Protein AF-A0AAU9D0Y2-F1 (afdb_monomer_lite)

InterPro domains:
  IPR029000 Cyclophilin-like domain superfamily [SSF50891] (38-135)
  IPR041183 Cyclophilin-like [PF18050] (41-155)

Organism: NCBI:txid2932183

Secondary structure (DSSP, 8-state):
-----------------------------------EEEEEEETTEEEEEEE-SSHHHHHHHHH-SEEEEEEESSTT--EEEEE-SSPPP-TTS-SEE-PPTTEEEEETTTTEEEEESS----EETEEEEEEE-TTTHHHHHHHHHT--S-EEEEEEE--TTSTTS--EEEEEEEEE-S-TT-EEE-BSS--TT-----S-EEETT-EEEEEEEETTEEEEETTEEEEGGGEEEEE-

Radius of gyration: 28.38 Å; chains: 1; bounding box: 114×36×54 Å

pLDDT: mean 82.33, std 20.86, range [33.31, 98.62]

Structure (mmCIF, N/CA/C/O backbone):
data_AF-A0AAU9D0Y2-F1
#
_entry.id   AF-A0AAU9D0Y2-F1
#
loop_
_atom_site.group_PDB
_atom_site.id
_atom_site.type_symbol
_atom_site.label_atom_id
_atom_site.label_alt_id
_atom_site.label_comp_id
_atom_site.label_asym_id
_atom_site.label_entity_id
_atom_site.label_seq_id
_atom_site.pdbx_PDB_ins_code
_atom_site.Cartn_x
_atom_site.Cartn_y
_atom_site.Cartn_z
_atom_site.occupancy
_atom_site.B_iso_or_equiv
_atom_site.auth_seq_id
_atom_site.auth_comp_id
_atom_site.auth_asym_id
_atom_site.auth_atom_id
_atom_site.pdbx_PDB_model_num
ATOM 1 N N . MET A 1 1 ? 90.257 -11.225 -13.017 1.00 38.34 1 MET A N 1
ATOM 2 C CA . MET A 1 1 ? 89.467 -10.086 -12.490 1.00 38.34 1 MET A CA 1
ATOM 3 C C . MET A 1 1 ? 88.742 -10.537 -11.222 1.00 38.34 1 MET A C 1
ATOM 5 O O . MET A 1 1 ? 88.272 -11.661 -11.205 1.00 38.34 1 MET A O 1
ATOM 9 N N . LYS A 1 2 ? 88.766 -9.685 -10.179 1.00 35.25 2 LYS A N 1
ATOM 10 C CA . LYS A 1 2 ? 87.979 -9.619 -8.911 1.00 35.25 2 LYS A CA 1
ATOM 11 C C . LYS A 1 2 ? 86.729 -10.539 -8.851 1.00 35.25 2 LYS A C 1
ATOM 13 O O . LYS A 1 2 ? 86.029 -10.586 -9.847 1.00 35.25 2 LYS A O 1
ATOM 18 N N . LYS A 1 3 ? 86.273 -11.174 -7.758 1.00 34.56 3 LYS A N 1
ATOM 19 C CA . LYS A 1 3 ? 86.567 -11.234 -6.306 1.00 34.56 3 LYS A CA 1
ATOM 20 C C . LYS A 1 3 ? 85.699 -12.379 -5.716 1.00 34.56 3 LYS A C 1
ATOM 22 O O . LYS A 1 3 ? 84.578 -12.571 -6.172 1.00 34.56 3 LYS A O 1
ATOM 27 N N . THR A 1 4 ? 86.185 -13.055 -4.676 1.00 40.25 4 THR A N 1
ATOM 28 C CA . THR A 1 4 ? 85.440 -13.937 -3.749 1.00 40.25 4 THR A CA 1
ATOM 29 C C . THR A 1 4 ? 84.353 -13.180 -2.975 1.00 40.25 4 THR A C 1
ATOM 31 O O . THR A 1 4 ? 84.657 -12.091 -2.488 1.00 40.25 4 THR A O 1
ATOM 34 N N . ILE A 1 5 ? 83.162 -13.770 -2.764 1.00 37.84 5 ILE A N 1
ATOM 35 C CA . ILE A 1 5 ? 82.251 -13.431 -1.646 1.00 37.84 5 ILE A CA 1
ATOM 36 C C . ILE A 1 5 ? 81.592 -14.704 -1.079 1.00 37.84 5 ILE A C 1
ATOM 38 O O . ILE A 1 5 ? 80.935 -15.461 -1.786 1.00 37.84 5 ILE A O 1
ATOM 42 N N . ILE A 1 6 ? 81.802 -14.881 0.226 1.00 40.25 6 ILE A N 1
ATOM 43 C CA . ILE A 1 6 ? 81.170 -15.797 1.185 1.00 40.25 6 ILE A CA 1
ATOM 44 C C . ILE A 1 6 ? 79.871 -15.141 1.676 1.00 40.25 6 ILE A C 1
ATOM 46 O O . ILE A 1 6 ? 79.879 -13.933 1.920 1.00 40.25 6 ILE A O 1
ATOM 50 N N . THR A 1 7 ? 78.779 -15.878 1.912 1.00 34.12 7 THR A N 1
ATOM 51 C CA . THR A 1 7 ? 77.693 -15.370 2.778 1.00 34.12 7 THR A CA 1
ATOM 52 C C . THR A 1 7 ? 77.035 -16.479 3.602 1.00 34.12 7 THR A C 1
ATOM 54 O O . THR A 1 7 ? 76.890 -17.613 3.159 1.00 34.12 7 THR A O 1
ATOM 57 N N . PHE A 1 8 ? 76.729 -16.097 4.840 1.00 36.94 8 PHE A N 1
ATOM 58 C CA . PHE A 1 8 ? 76.438 -16.867 6.041 1.00 36.94 8 PHE A CA 1
ATOM 59 C C . PHE A 1 8 ? 74.990 -17.377 6.144 1.00 36.94 8 PHE A C 1
ATOM 61 O O . PHE A 1 8 ? 74.063 -16.764 5.621 1.00 36.94 8 PHE A O 1
ATOM 68 N N . PHE A 1 9 ? 74.817 -18.456 6.918 1.00 37.34 9 PHE A N 1
ATOM 69 C CA . PHE A 1 9 ? 73.555 -18.863 7.541 1.00 37.34 9 PHE A CA 1
ATOM 70 C C . PHE A 1 9 ? 73.152 -17.850 8.621 1.00 37.34 9 PHE A C 1
ATOM 72 O O . PHE A 1 9 ? 73.935 -17.595 9.537 1.00 37.34 9 PHE A O 1
ATOM 79 N N . THR A 1 10 ? 71.915 -17.351 8.575 1.00 33.31 10 THR A N 1
ATOM 80 C CA . THR A 1 10 ? 71.332 -16.585 9.685 1.00 33.31 10 THR A CA 1
ATOM 81 C C . THR A 1 10 ? 69.918 -17.068 9.975 1.00 33.31 10 THR A C 1
ATOM 83 O O . THR A 1 10 ? 68.991 -16.879 9.190 1.00 33.31 10 THR A O 1
ATOM 86 N N . THR A 1 11 ? 69.775 -17.708 11.129 1.00 34.75 11 THR A N 1
ATOM 87 C CA . THR A 1 11 ? 68.519 -18.094 11.770 1.00 34.75 11 THR A CA 1
ATOM 88 C C . THR A 1 11 ? 67.781 -16.832 12.220 1.00 34.75 11 THR A C 1
ATOM 90 O O . THR A 1 11 ? 68.314 -16.063 13.018 1.00 34.75 11 THR A O 1
ATOM 93 N N . ILE A 1 12 ? 66.562 -16.604 11.726 1.00 38.62 12 ILE A N 1
ATOM 94 C CA . ILE A 1 12 ? 65.694 -15.518 12.203 1.00 38.62 12 ILE A CA 1
ATOM 95 C C . ILE A 1 12 ? 64.806 -16.051 13.332 1.00 38.62 12 ILE A C 1
ATOM 97 O O . ILE A 1 12 ? 64.005 -16.963 13.142 1.00 38.62 12 ILE A O 1
ATOM 101 N N . LEU A 1 13 ? 64.962 -15.446 14.508 1.00 34.94 13 LEU A N 1
ATOM 102 C CA . LEU A 1 13 ? 64.086 -15.556 15.668 1.00 34.94 13 LEU A CA 1
ATOM 103 C C . LEU A 1 13 ? 62.799 -14.753 15.395 1.00 34.94 13 LEU A C 1
ATOM 105 O O . LEU A 1 13 ? 62.850 -13.528 15.292 1.00 34.94 13 LEU A O 1
ATOM 109 N N . VAL A 1 14 ? 61.649 -15.420 15.268 1.00 42.56 14 VAL A N 1
ATOM 110 C CA . VAL A 1 14 ? 60.341 -14.750 15.155 1.00 42.56 14 VAL A CA 1
ATOM 111 C C . VAL A 1 14 ? 59.843 -14.408 16.558 1.00 42.56 14 VAL A C 1
ATOM 113 O O . VAL A 1 14 ? 59.437 -15.284 17.319 1.00 42.56 14 VAL A O 1
ATOM 116 N N . LEU A 1 15 ? 59.884 -13.124 16.906 1.00 40.00 15 LEU A N 1
ATOM 117 C CA . LEU A 1 15 ? 59.255 -12.581 18.107 1.00 40.00 15 LEU A CA 1
ATOM 118 C C . LEU A 1 15 ? 57.740 -12.457 17.840 1.00 40.00 15 LEU A C 1
ATOM 120 O O . LEU A 1 15 ? 57.326 -11.626 17.033 1.00 40.00 15 LEU A O 1
ATOM 124 N N . LEU A 1 16 ? 56.902 -13.281 18.483 1.00 40.44 16 LEU A N 1
ATOM 125 C CA . LEU A 1 16 ? 55.446 -13.089 18.466 1.00 40.44 16 LEU A CA 1
ATOM 126 C C . LEU A 1 16 ? 55.093 -11.849 19.302 1.00 40.44 16 LEU A C 1
ATOM 128 O O . LEU A 1 16 ? 55.005 -11.923 20.526 1.00 40.44 16 LEU A O 1
ATOM 132 N N . ALA A 1 17 ? 54.858 -10.714 18.647 1.00 45.12 17 ALA A N 1
ATOM 133 C CA . ALA A 1 17 ? 54.119 -9.613 19.251 1.00 45.12 17 ALA A CA 1
ATOM 134 C C . ALA A 1 17 ? 52.616 -9.911 19.124 1.00 45.12 17 ALA A C 1
ATOM 136 O O . ALA A 1 17 ? 52.078 -9.975 18.017 1.00 45.12 17 ALA A O 1
ATOM 137 N N . SER A 1 18 ? 51.936 -10.123 20.252 1.00 43.56 18 SER A N 1
ATOM 138 C CA . SER A 1 18 ? 50.480 -10.223 20.309 1.00 43.56 18 SER A CA 1
ATOM 139 C C . SER A 1 18 ? 49.865 -8.858 19.996 1.00 43.56 18 SER A C 1
ATOM 141 O O . SER A 1 18 ? 49.841 -7.951 20.826 1.00 43.56 18 SER A O 1
ATOM 143 N N . VAL A 1 19 ? 49.361 -8.696 18.776 1.00 49.50 19 VAL A N 1
ATOM 144 C CA . VAL A 1 19 ? 48.524 -7.544 18.430 1.00 49.50 19 VAL A CA 1
ATOM 145 C C . VAL A 1 19 ? 47.175 -7.741 19.130 1.00 49.50 19 VAL A C 1
ATOM 147 O O . VAL A 1 19 ? 46.528 -8.763 18.885 1.00 49.50 19 VAL A O 1
ATOM 150 N N . PRO A 1 20 ? 46.711 -6.822 19.995 1.00 46.28 20 PRO A N 1
ATOM 151 C CA . PRO A 1 20 ? 45.343 -6.892 20.471 1.00 46.28 20 PRO A CA 1
ATOM 152 C C . PRO A 1 20 ? 44.430 -6.612 19.276 1.00 46.28 20 PRO A C 1
ATOM 154 O O . PRO A 1 20 ? 44.456 -5.529 18.689 1.00 46.28 20 PRO A O 1
ATOM 157 N N . VAL A 1 21 ? 43.633 -7.609 18.894 1.00 42.38 21 VAL A N 1
ATOM 158 C CA . VAL A 1 21 ? 42.516 -7.425 17.969 1.00 42.38 21 VAL A CA 1
ATOM 159 C C . VAL A 1 21 ? 41.517 -6.511 18.672 1.00 42.38 21 VAL A C 1
ATOM 161 O O . VAL A 1 21 ? 40.698 -6.965 19.469 1.00 42.38 21 VAL A O 1
ATOM 164 N N . SER A 1 22 ? 41.588 -5.208 18.401 1.00 40.72 22 SER A N 1
ATOM 165 C CA . SER A 1 22 ? 40.451 -4.324 18.636 1.00 40.72 22 SER A CA 1
ATOM 166 C C . SER A 1 22 ? 39.342 -4.782 17.701 1.00 40.72 22 SER A C 1
ATOM 168 O O . SER A 1 22 ? 39.345 -4.464 16.513 1.00 40.72 22 SER A O 1
ATOM 170 N N . GLN A 1 23 ? 38.410 -5.571 18.234 1.00 39.50 23 GLN A N 1
ATOM 171 C CA . GLN A 1 23 ? 37.118 -5.797 17.608 1.00 39.50 23 GLN A CA 1
ATOM 172 C C . GLN A 1 23 ? 36.426 -4.438 17.508 1.00 39.50 23 GLN A C 1
ATOM 174 O O . GLN A 1 23 ? 35.793 -3.967 18.452 1.00 39.50 23 GLN A O 1
ATOM 179 N N . SER A 1 24 ? 36.558 -3.792 16.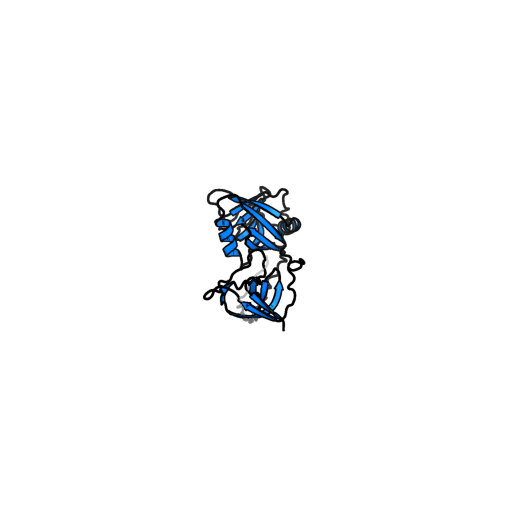353 1.00 44.78 24 SER A N 1
ATOM 180 C CA . SER A 1 24 ? 35.635 -2.756 15.927 1.00 44.78 24 SER A CA 1
ATOM 181 C C . SER A 1 24 ? 34.288 -3.424 15.668 1.00 44.78 24 SER A C 1
ATOM 183 O O . SER A 1 24 ? 33.890 -3.682 14.536 1.00 44.78 24 SER A O 1
ATOM 185 N N . VAL A 1 25 ? 33.550 -3.688 16.747 1.00 40.69 25 VAL A N 1
ATOM 186 C CA . VAL A 1 25 ? 32.093 -3.809 16.706 1.00 40.69 25 VAL A CA 1
ATOM 187 C C . VAL A 1 25 ? 31.521 -2.429 16.388 1.00 40.69 25 VAL A C 1
ATOM 189 O O . VAL A 1 25 ? 30.854 -1.794 17.198 1.00 40.69 25 VAL A O 1
ATOM 192 N N . ASN A 1 26 ? 31.812 -1.931 15.185 1.00 37.69 26 ASN A N 1
ATOM 193 C CA . ASN A 1 26 ? 31.000 -0.888 14.601 1.00 37.69 26 ASN A CA 1
ATOM 194 C C . ASN A 1 26 ? 29.711 -1.584 14.193 1.00 37.69 26 ASN A C 1
ATOM 196 O O . ASN A 1 26 ? 29.610 -2.203 13.134 1.00 37.69 26 ASN A O 1
ATOM 200 N N . ALA A 1 27 ? 28.768 -1.545 15.135 1.00 39.62 27 ALA A N 1
ATOM 201 C CA . ALA A 1 27 ? 27.362 -1.753 14.898 1.00 39.62 27 ALA A CA 1
ATOM 202 C C . ALA A 1 27 ? 27.021 -1.184 13.522 1.00 39.62 27 ALA A C 1
ATOM 204 O O . ALA A 1 27 ? 27.311 -0.017 13.242 1.00 39.62 27 ALA A O 1
ATOM 205 N N . ALA A 1 28 ? 26.435 -2.026 12.673 1.00 34.97 28 ALA A N 1
ATOM 206 C CA . ALA A 1 28 ? 25.694 -1.572 11.520 1.00 34.97 28 ALA A CA 1
ATOM 207 C C . ALA A 1 28 ? 24.628 -0.605 12.045 1.00 34.97 28 ALA A C 1
ATOM 209 O O . ALA A 1 28 ? 23.552 -0.998 12.489 1.00 34.97 28 ALA A O 1
ATOM 210 N N . ALA A 1 29 ? 24.976 0.677 12.075 1.00 33.47 29 ALA A N 1
ATOM 211 C CA . ALA A 1 29 ? 24.008 1.737 12.077 1.00 33.47 29 ALA A CA 1
ATOM 212 C C . ALA A 1 29 ? 23.301 1.587 10.734 1.00 33.47 29 ALA A C 1
ATOM 214 O O . ALA A 1 29 ? 23.794 2.058 9.712 1.00 33.47 29 ALA A O 1
ATOM 215 N N . GLU A 1 30 ? 22.191 0.849 10.735 1.00 33.44 30 GLU A N 1
ATOM 216 C CA . GLU A 1 30 ? 21.166 0.966 9.712 1.00 33.44 30 GLU A CA 1
ATOM 217 C C . GLU A 1 30 ? 20.878 2.461 9.589 1.00 33.44 30 GLU A C 1
ATOM 219 O O . GLU A 1 30 ? 20.234 3.079 10.444 1.00 33.44 30 GLU A O 1
ATOM 224 N N . SER A 1 31 ? 21.452 3.080 8.560 1.00 34.97 31 SER A N 1
ATOM 225 C CA . SER A 1 31 ? 21.046 4.399 8.128 1.00 34.97 31 SER A CA 1
ATOM 226 C C . SER A 1 31 ? 19.538 4.325 7.975 1.00 34.97 31 SER A C 1
ATOM 228 O O . SER A 1 31 ? 19.043 3.508 7.199 1.00 34.97 31 SER A O 1
ATOM 230 N N . LYS A 1 32 ? 18.798 5.131 8.740 1.00 41.50 32 LYS A N 1
ATOM 231 C CA . LYS A 1 32 ? 17.377 5.338 8.479 1.00 41.50 32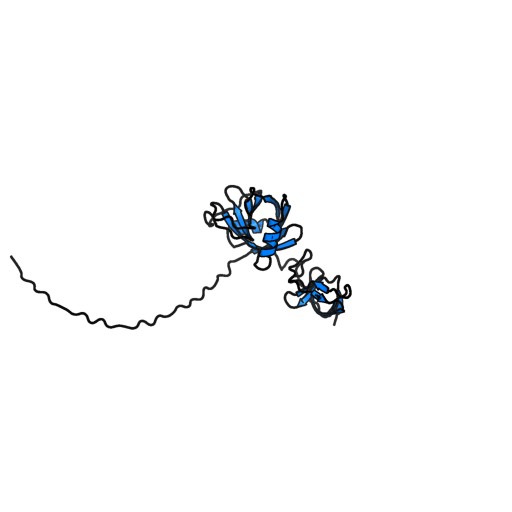 LYS A CA 1
ATOM 232 C C . LYS A 1 32 ? 17.272 5.940 7.082 1.00 41.50 32 LYS A C 1
ATOM 234 O O . LYS A 1 32 ? 17.331 7.160 6.944 1.00 41.50 32 LYS A O 1
ATOM 239 N N . GLU A 1 33 ? 17.193 5.091 6.060 1.00 56.53 33 GLU A N 1
ATOM 240 C CA . GLU A 1 33 ? 16.945 5.514 4.692 1.00 56.53 33 GLU A CA 1
ATOM 241 C C . GLU A 1 33 ? 15.692 6.380 4.710 1.00 56.53 33 GLU A C 1
ATOM 243 O O . GLU A 1 33 ? 14.656 6.028 5.292 1.00 56.53 33 GLU A O 1
ATOM 248 N N . GLN A 1 34 ? 15.826 7.572 4.140 1.00 70.38 34 GLN A N 1
ATOM 249 C CA . GLN A 1 34 ? 14.773 8.566 4.129 1.00 70.38 34 GLN A CA 1
ATOM 250 C C . GLN A 1 34 ? 13.608 8.050 3.281 1.00 70.38 34 GLN A C 1
ATOM 252 O O . GLN A 1 34 ? 13.601 8.172 2.064 1.00 70.38 34 GLN A O 1
ATOM 257 N N . SER A 1 35 ? 12.595 7.481 3.922 1.00 82.88 35 SER A N 1
ATOM 258 C CA . SER A 1 35 ? 11.442 6.902 3.238 1.00 82.88 35 SER A CA 1
ATOM 259 C C . SER A 1 35 ? 10.236 7.840 3.249 1.00 82.88 35 SER A C 1
ATOM 261 O O . SER A 1 35 ? 10.059 8.654 4.157 1.00 82.88 35 SER A O 1
ATOM 263 N N . THR A 1 36 ? 9.394 7.740 2.218 1.00 88.69 36 THR A N 1
ATOM 264 C CA . THR A 1 36 ? 8.104 8.437 2.134 1.00 88.69 36 THR A CA 1
ATOM 265 C C . THR A 1 36 ? 6.973 7.444 2.407 1.00 88.69 36 THR A C 1
ATOM 267 O O . THR A 1 36 ? 6.728 6.578 1.565 1.00 88.69 36 THR A O 1
ATOM 270 N N . PRO A 1 37 ? 6.266 7.553 3.544 1.00 86.75 37 PRO A N 1
ATOM 271 C CA . PRO A 1 37 ? 5.095 6.732 3.829 1.00 86.75 37 PRO A CA 1
ATOM 272 C C . PRO A 1 37 ? 3.977 6.957 2.804 1.00 86.75 37 PRO A C 1
ATOM 274 O O . PRO A 1 37 ? 3.661 8.096 2.439 1.00 86.75 37 PRO A O 1
ATOM 277 N N . ILE A 1 38 ? 3.368 5.867 2.345 1.00 92.12 38 ILE A N 1
ATOM 278 C CA . ILE A 1 38 ? 2.235 5.865 1.418 1.00 92.12 38 ILE A CA 1
ATOM 279 C C . ILE A 1 38 ? 1.170 4.859 1.863 1.00 92.12 38 ILE A C 1
ATOM 281 O O . ILE A 1 38 ? 1.447 3.902 2.586 1.00 92.12 38 ILE A O 1
ATOM 285 N N . VAL A 1 39 ? -0.054 5.061 1.385 1.00 89.81 39 VAL A N 1
ATOM 286 C CA . VAL A 1 39 ? -1.132 4.076 1.483 1.00 89.81 39 VAL A CA 1
ATOM 287 C C . VAL A 1 39 ? -1.520 3.643 0.080 1.00 89.81 39 VAL A C 1
ATOM 289 O O . VAL A 1 39 ? -1.799 4.488 -0.770 1.00 89.81 39 VAL A O 1
ATOM 292 N N . VAL A 1 40 ? -1.548 2.335 -0.144 1.00 93.81 40 VAL A N 1
ATOM 293 C CA . VAL A 1 40 ? -2.040 1.700 -1.366 1.00 93.81 40 VAL A CA 1
ATOM 294 C C . VAL A 1 40 ? -3.417 1.120 -1.064 1.00 93.81 40 VAL A C 1
ATOM 296 O O . VAL A 1 40 ? -3.580 0.364 -0.108 1.00 93.81 40 VAL A O 1
ATOM 299 N N . ILE A 1 41 ? -4.414 1.492 -1.856 1.00 86.56 41 ILE A N 1
ATOM 300 C CA . ILE A 1 41 ? -5.808 1.108 -1.664 1.00 86.56 41 ILE A CA 1
ATOM 301 C C . ILE A 1 41 ? -6.207 0.156 -2.784 1.00 86.56 41 ILE A C 1
ATOM 303 O O . ILE A 1 41 ? -6.172 0.544 -3.951 1.00 86.56 41 ILE A O 1
ATOM 307 N N . ILE A 1 42 ? -6.599 -1.065 -2.421 1.00 86.56 42 ILE A N 1
ATOM 308 C CA . ILE A 1 42 ? -7.050 -2.124 -3.337 1.00 86.56 42 ILE A CA 1
ATOM 309 C C . ILE A 1 42 ? -8.426 -2.577 -2.852 1.00 86.56 42 ILE A C 1
ATOM 311 O O . ILE A 1 42 ? -8.560 -2.950 -1.686 1.00 86.56 42 ILE A O 1
ATOM 315 N N . GLU A 1 43 ? -9.455 -2.514 -3.702 1.00 81.50 43 GLU A N 1
ATOM 316 C CA . GLU A 1 43 ? -10.838 -2.870 -3.328 1.00 81.50 43 GLU A CA 1
ATOM 317 C C . GLU A 1 43 ? -11.304 -2.184 -2.026 1.00 81.50 43 GLU A C 1
ATOM 319 O O . GLU A 1 43 ? -11.903 -2.798 -1.142 1.00 81.50 43 GLU A O 1
ATOM 324 N N . GLY A 1 44 ? -10.936 -0.910 -1.849 1.00 74.31 44 GLY A N 1
ATOM 325 C CA . GLY A 1 44 ? -11.253 -0.114 -0.658 1.00 74.31 44 GLY A CA 1
ATOM 326 C C . GLY A 1 44 ? -10.463 -0.463 0.611 1.00 74.31 44 GLY A C 1
ATOM 327 O O . GLY A 1 44 ? -10.616 0.238 1.608 1.00 74.31 44 GLY A O 1
ATOM 328 N N . HIS A 1 45 ? -9.605 -1.488 0.588 1.00 74.00 45 HIS A N 1
ATOM 329 C CA . HIS A 1 45 ? -8.742 -1.874 1.707 1.00 74.00 45 HIS A CA 1
ATOM 330 C C . HIS A 1 45 ? -7.413 -1.127 1.653 1.00 74.00 45 HIS A C 1
ATOM 332 O O . HIS A 1 45 ? -6.828 -0.977 0.585 1.00 74.00 45 HIS A O 1
ATOM 338 N N . HIS A 1 46 ? -6.935 -0.671 2.809 1.00 78.94 46 HIS A N 1
ATOM 339 C CA . HIS A 1 46 ? -5.746 0.169 2.929 1.00 78.94 46 HIS A CA 1
ATOM 340 C C . HIS A 1 46 ? -4.534 -0.652 3.363 1.00 78.94 46 HIS A C 1
ATOM 342 O O . HIS A 1 46 ? -4.537 -1.229 4.448 1.00 78.94 46 HIS A O 1
ATOM 348 N N . TYR A 1 47 ? -3.480 -0.617 2.554 1.00 84.06 47 TYR A N 1
ATOM 349 C CA . TYR A 1 47 ? -2.209 -1.279 2.818 1.00 84.06 47 TYR A CA 1
ATOM 350 C C . TYR A 1 47 ? -1.100 -0.231 2.898 1.00 84.06 47 TYR A C 1
ATOM 352 O O . TYR A 1 47 ? -0.862 0.522 1.950 1.00 84.06 47 TYR A O 1
ATOM 360 N N . HIS A 1 48 ? -0.422 -0.153 4.039 1.00 87.75 48 HIS A N 1
ATOM 361 C CA . HIS A 1 48 ? 0.669 0.786 4.255 1.00 87.75 48 HIS A CA 1
ATOM 362 C C . HIS A 1 48 ? 1.928 0.282 3.561 1.00 87.75 48 HIS A C 1
ATOM 364 O O . HIS A 1 48 ? 2.331 -0.877 3.708 1.00 87.75 48 HIS A O 1
ATOM 370 N N . ALA A 1 49 ? 2.582 1.192 2.856 1.00 94.31 49 ALA A N 1
ATOM 371 C CA . ALA A 1 49 ? 3.846 0.970 2.184 1.00 94.31 49 ALA A CA 1
ATOM 372 C C . ALA A 1 49 ? 4.768 2.174 2.397 1.00 94.31 49 ALA A C 1
ATOM 374 O O . ALA A 1 49 ? 4.369 3.230 2.892 1.00 94.31 49 ALA A O 1
ATOM 375 N N . VAL A 1 50 ? 6.029 2.007 2.030 1.00 93.88 50 VAL A N 1
ATOM 376 C CA . VAL A 1 50 ? 7.025 3.073 2.054 1.00 93.88 50 VAL A CA 1
ATOM 377 C C . VAL A 1 50 ? 7.702 3.147 0.699 1.00 93.88 50 VAL A C 1
ATOM 379 O O . VAL A 1 50 ? 8.070 2.119 0.139 1.00 93.88 50 VAL A O 1
ATOM 382 N N . LEU A 1 51 ? 7.869 4.360 0.180 1.00 97.31 51 LEU A N 1
ATOM 383 C CA . LEU A 1 51 ? 8.751 4.635 -0.948 1.00 97.31 51 LEU A CA 1
ATOM 384 C C . LEU A 1 51 ? 10.159 4.945 -0.426 1.00 97.31 51 LEU A C 1
ATOM 386 O O . LEU A 1 51 ? 10.291 5.639 0.583 1.00 97.31 51 LEU A O 1
ATOM 390 N N . ASN A 1 52 ? 11.195 4.451 -1.097 1.00 95.69 52 ASN A N 1
ATOM 391 C CA . ASN A 1 52 ? 12.594 4.758 -0.796 1.00 95.69 52 ASN A CA 1
ATOM 392 C C . ASN A 1 52 ? 12.979 6.174 -1.272 1.00 95.69 52 ASN A C 1
ATOM 394 O O . ASN A 1 52 ? 12.146 6.946 -1.758 1.00 95.69 52 ASN A O 1
ATOM 398 N N . ASP A 1 53 ? 14.250 6.537 -1.115 1.00 94.69 53 ASP A N 1
ATOM 399 C CA . ASP A 1 53 ? 14.767 7.861 -1.457 1.00 94.69 53 ASP A CA 1
ATOM 400 C C . ASP A 1 53 ? 15.318 7.966 -2.892 1.00 94.69 53 ASP A C 1
ATOM 402 O O . ASP A 1 53 ? 15.891 9.003 -3.252 1.00 94.69 53 ASP A O 1
ATOM 406 N N . SER A 1 54 ? 15.111 6.947 -3.731 1.00 96.62 54 SER A N 1
ATOM 407 C CA . SER A 1 54 ? 15.557 6.959 -5.124 1.00 96.62 54 SER A CA 1
ATOM 408 C C . SER A 1 54 ? 14.888 8.084 -5.926 1.00 96.62 54 SER A C 1
ATOM 410 O O . SER A 1 54 ? 13.791 8.565 -5.613 1.00 96.62 54 SER A O 1
ATOM 412 N N . VAL A 1 55 ? 15.549 8.523 -7.001 1.00 97.50 55 VAL A N 1
ATOM 413 C CA . VAL A 1 55 ? 15.006 9.530 -7.928 1.00 97.50 55 VAL A CA 1
ATOM 414 C C . VAL A 1 55 ? 13.609 9.157 -8.452 1.00 97.50 55 VAL A C 1
ATOM 416 O O . VAL A 1 55 ? 12.710 10.001 -8.324 1.00 97.50 55 VAL A O 1
ATOM 419 N N . PRO A 1 56 ? 13.361 7.941 -8.986 1.00 98.00 56 PRO A N 1
ATOM 420 C CA . PRO A 1 56 ? 12.032 7.594 -9.483 1.00 98.00 56 PRO A CA 1
ATOM 421 C C . PRO A 1 56 ? 10.988 7.530 -8.358 1.00 98.00 56 PRO A C 1
ATOM 423 O O . PRO A 1 56 ? 9.868 8.003 -8.554 1.00 98.00 56 PRO A O 1
ATOM 426 N N . ALA A 1 57 ? 11.344 7.060 -7.157 1.00 98.12 57 ALA A N 1
ATOM 427 C CA . ALA A 1 57 ? 10.427 7.017 -6.015 1.00 98.12 57 ALA A CA 1
ATOM 428 C C . ALA A 1 57 ? 10.000 8.423 -5.560 1.00 98.12 57 ALA A C 1
ATOM 430 O O . ALA A 1 57 ? 8.810 8.700 -5.391 1.00 98.12 57 ALA A O 1
ATOM 431 N N . LYS A 1 58 ? 10.950 9.362 -5.461 1.00 97.44 58 LYS A N 1
ATOM 432 C CA . LYS A 1 58 ? 10.672 10.780 -5.167 1.00 97.44 58 LYS A CA 1
ATOM 433 C C . LYS A 1 58 ? 9.801 11.429 -6.243 1.00 97.44 58 LYS A C 1
ATOM 435 O O . LYS A 1 58 ? 8.950 12.263 -5.927 1.00 97.44 58 LYS A O 1
ATOM 440 N N . GLN A 1 59 ? 10.003 11.079 -7.513 1.00 97.94 59 GLN A N 1
ATOM 441 C CA . GLN A 1 59 ? 9.165 11.571 -8.605 1.00 97.94 59 GLN A CA 1
ATOM 442 C C . GLN A 1 59 ? 7.745 10.999 -8.549 1.00 97.94 59 GLN A C 1
ATOM 444 O O . GLN A 1 59 ? 6.798 11.770 -8.710 1.00 97.94 59 GLN A O 1
ATOM 449 N N . LEU A 1 60 ? 7.579 9.704 -8.259 1.00 98.06 60 LEU A N 1
ATOM 450 C CA . LEU A 1 60 ? 6.266 9.094 -8.037 1.00 98.06 60 LEU A CA 1
ATOM 451 C C . LEU A 1 60 ? 5.547 9.768 -6.860 1.00 98.06 60 LEU A C 1
ATOM 453 O O . LEU A 1 60 ? 4.404 10.195 -7.002 1.00 98.0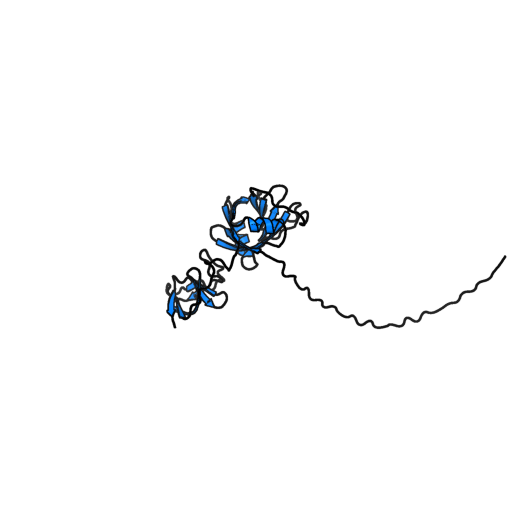6 60 LEU A O 1
ATOM 457 N N . ALA A 1 61 ? 6.238 9.963 -5.733 1.00 95.81 61 ALA A N 1
ATOM 458 C CA . ALA A 1 61 ? 5.687 10.602 -4.539 1.00 95.81 61 ALA A CA 1
ATOM 459 C C . ALA A 1 61 ? 5.145 12.020 -4.803 1.00 95.81 61 ALA A C 1
ATOM 461 O O . ALA A 1 61 ? 4.172 12.441 -4.177 1.00 95.81 61 ALA A O 1
ATOM 462 N N . LYS A 1 62 ? 5.744 12.777 -5.733 1.00 96.25 62 LYS A N 1
ATOM 463 C CA . LYS A 1 62 ? 5.264 14.115 -6.131 1.00 96.25 62 LYS A CA 1
ATOM 464 C C . LYS A 1 62 ? 3.961 14.086 -6.932 1.00 96.25 62 LYS A C 1
ATOM 466 O O . LYS A 1 62 ? 3.290 15.109 -6.987 1.00 96.25 62 LYS A O 1
ATOM 471 N N . ARG A 1 63 ? 3.617 12.950 -7.543 1.00 96.25 63 ARG A N 1
ATOM 472 C CA . ARG A 1 63 ? 2.398 12.775 -8.345 1.00 96.25 63 ARG A CA 1
ATOM 473 C C . ARG A 1 63 ? 1.202 12.304 -7.520 1.00 96.25 63 ARG A C 1
ATOM 475 O O . ARG A 1 63 ? 0.090 12.349 -8.021 1.00 96.25 63 ARG A O 1
ATOM 482 N N . LEU A 1 64 ? 1.421 11.859 -6.280 1.00 94.19 64 LEU A N 1
ATOM 483 C CA . LEU A 1 64 ? 0.344 11.399 -5.403 1.00 94.19 64 LEU A CA 1
ATOM 484 C C . LEU A 1 64 ? -0.575 12.567 -4.980 1.00 94.19 64 LEU A C 1
ATOM 486 O O . LEU A 1 64 ? -0.054 13.639 -4.650 1.00 94.19 64 LEU A O 1
ATOM 490 N N . PRO A 1 65 ? -1.905 12.357 -4.893 1.00 95.00 65 PRO A N 1
ATOM 491 C CA . PRO A 1 65 ? -2.604 11.077 -5.044 1.00 95.00 65 PRO A CA 1
ATOM 492 C C . PRO A 1 65 ? -2.723 10.606 -6.503 1.00 95.00 65 PRO A C 1
ATOM 494 O O . PRO A 1 65 ? -2.913 11.412 -7.406 1.00 95.00 65 PRO A O 1
ATOM 497 N N . LEU A 1 66 ? -2.643 9.291 -6.719 1.00 93.62 66 LEU A N 1
ATOM 498 C CA . LEU A 1 66 ? -2.820 8.657 -8.029 1.00 93.62 66 LEU A CA 1
ATOM 499 C C . LEU A 1 66 ? -3.882 7.562 -7.958 1.00 93.62 66 LEU A C 1
ATOM 501 O O . LEU A 1 66 ? -3.980 6.868 -6.953 1.00 93.62 66 LEU A O 1
ATOM 505 N N . THR A 1 67 ? -4.645 7.390 -9.035 1.00 94.38 67 THR A N 1
ATOM 506 C CA . THR A 1 67 ? -5.490 6.209 -9.262 1.00 94.38 67 THR A CA 1
ATOM 507 C C . THR A 1 67 ? -5.067 5.582 -10.576 1.00 94.38 67 THR A C 1
ATOM 509 O O . THR A 1 67 ? -4.994 6.275 -11.587 1.00 94.38 67 THR A O 1
ATOM 512 N N . LEU A 1 68 ? -4.758 4.293 -10.546 1.00 97.06 68 LEU A N 1
ATOM 513 C CA . LEU A 1 68 ? -4.205 3.548 -11.667 1.00 97.06 68 LEU A CA 1
ATOM 514 C C . LEU A 1 68 ? -4.996 2.259 -11.867 1.00 97.06 68 LEU A C 1
ATOM 516 O O . LEU A 1 68 ? -5.401 1.624 -10.892 1.00 97.06 68 LEU A O 1
ATOM 520 N N . LYS A 1 69 ? -5.201 1.873 -13.125 1.00 97.75 69 LYS A N 1
ATOM 521 C CA . LYS A 1 69 ? -5.883 0.630 -13.482 1.00 97.75 69 LYS A CA 1
ATOM 522 C C . LYS A 1 69 ? -4.834 -0.462 -13.686 1.00 97.75 69 LYS A C 1
ATOM 524 O O . LYS A 1 69 ? -4.112 -0.450 -14.678 1.00 97.75 69 LYS A O 1
ATOM 529 N N . PHE A 1 70 ? -4.748 -1.383 -12.735 1.00 97.69 70 PHE A N 1
ATOM 530 C CA . PHE A 1 70 ? -3.805 -2.492 -12.754 1.00 97.69 70 PHE A CA 1
ATOM 531 C C . PHE A 1 70 ? -4.377 -3.712 -13.467 1.00 97.69 70 PHE A C 1
ATOM 533 O O . PHE A 1 70 ? -5.570 -3.994 -13.375 1.00 97.69 70 PHE A O 1
ATOM 540 N N . SER A 1 71 ? -3.496 -4.453 -14.132 1.00 94.81 71 SER A N 1
ATOM 541 C CA . SER A 1 71 ? -3.778 -5.714 -14.822 1.00 94.81 71 SER A CA 1
ATOM 542 C C . SER A 1 71 ? -2.663 -6.730 -14.544 1.00 94.81 71 SER A C 1
ATOM 544 O O . SER A 1 71 ? -1.605 -6.381 -14.013 1.00 94.81 71 SER A O 1
ATOM 546 N N . ALA A 1 72 ? -2.897 -8.006 -14.855 1.00 91.12 72 ALA A N 1
ATOM 547 C CA . ALA A 1 72 ? -1.822 -8.999 -14.871 1.00 91.12 72 ALA A CA 1
ATOM 548 C C . ALA A 1 72 ? -0.908 -8.762 -16.089 1.00 91.12 72 ALA A C 1
ATOM 550 O O . ALA A 1 72 ? -1.406 -8.425 -17.160 1.00 91.12 72 ALA A O 1
ATOM 551 N N . MET A 1 73 ? 0.409 -8.948 -15.942 1.00 77.56 73 MET A N 1
ATOM 552 C CA . MET A 1 73 ? 1.360 -8.727 -17.044 1.00 77.56 73 MET A CA 1
ATOM 553 C C . MET A 1 73 ? 1.260 -9.817 -18.121 1.00 77.56 73 MET A C 1
ATOM 555 O O . MET A 1 73 ? 1.022 -9.526 -19.291 1.00 77.56 73 MET A O 1
ATOM 559 N N . ALA A 1 74 ? 1.399 -11.078 -17.707 1.00 77.50 74 ALA A N 1
ATOM 560 C CA . ALA A 1 74 ? 1.209 -12.269 -18.526 1.00 77.50 74 ALA A CA 1
ATOM 561 C C . ALA A 1 74 ? 0.758 -13.439 -17.638 1.00 77.50 74 ALA A C 1
ATOM 563 O O . ALA A 1 74 ? 0.903 -13.404 -16.413 1.00 77.50 74 ALA A O 1
ATOM 564 N N . GLN A 1 75 ? 0.194 -14.482 -18.249 1.00 71.69 75 GLN A N 1
ATOM 565 C CA . GLN A 1 75 ? -0.240 -15.667 -17.514 1.00 71.69 75 GLN A CA 1
ATOM 566 C C . GLN A 1 75 ? 0.956 -16.331 -16.813 1.00 71.69 75 GLN A C 1
ATOM 568 O O . GLN A 1 75 ? 1.941 -16.673 -17.461 1.00 71.69 75 GLN A O 1
ATOM 573 N N . GLY A 1 76 ? 0.845 -16.533 -15.497 1.00 72.31 76 GLY A N 1
ATOM 574 C CA . GLY A 1 76 ? 1.865 -17.211 -14.691 1.00 72.31 76 GLY A CA 1
ATOM 575 C C . GLY A 1 76 ? 3.016 -16.329 -14.198 1.00 72.31 76 GLY A C 1
ATOM 576 O O . GLY A 1 76 ? 3.993 -16.881 -13.708 1.00 72.31 76 GLY A O 1
ATOM 577 N N . ILE A 1 77 ? 2.920 -14.998 -14.323 1.00 83.12 77 ILE A N 1
ATOM 578 C CA . ILE A 1 77 ? 3.874 -14.068 -13.701 1.00 83.12 77 ILE A CA 1
ATOM 579 C C . ILE A 1 77 ? 3.229 -13.418 -12.479 1.00 83.12 77 ILE A C 1
ATOM 581 O O . ILE A 1 77 ? 2.135 -12.846 -12.564 1.00 83.12 77 ILE A O 1
ATOM 585 N N . ASP A 1 78 ? 3.934 -13.468 -11.351 1.00 92.38 78 ASP A N 1
ATOM 586 C CA . ASP A 1 78 ? 3.405 -13.066 -10.052 1.00 92.38 78 ASP A CA 1
ATOM 587 C C . ASP A 1 78 ? 3.520 -11.550 -9.780 1.00 92.38 78 ASP A C 1
ATOM 589 O O . ASP A 1 78 ? 3.928 -11.094 -8.705 1.00 92.38 78 ASP A O 1
ATOM 593 N N . GLU A 1 79 ? 3.111 -10.744 -10.764 1.00 94.19 79 GLU A N 1
ATOM 594 C CA . GLU A 1 79 ? 3.120 -9.281 -10.709 1.00 94.19 79 GLU A CA 1
ATOM 595 C C . GLU A 1 79 ? 1.836 -8.653 -11.276 1.00 94.19 79 GLU A C 1
ATOM 597 O O . GLU A 1 79 ? 1.121 -9.239 -12.097 1.00 94.19 79 GLU A O 1
ATOM 602 N N . LYS A 1 80 ? 1.534 -7.431 -10.831 1.00 96.75 80 LYS A N 1
ATOM 603 C CA . LYS A 1 80 ? 0.475 -6.573 -11.378 1.00 96.75 80 LYS A CA 1
ATOM 604 C C . LYS A 1 80 ? 1.097 -5.299 -11.929 1.00 96.75 80 LYS A C 1
ATOM 606 O O . LYS A 1 80 ? 1.910 -4.676 -11.249 1.00 96.75 80 LYS A O 1
ATOM 611 N N . ILE A 1 81 ? 0.672 -4.882 -13.119 1.00 96.94 81 ILE A N 1
ATOM 612 C CA . ILE A 1 81 ? 1.231 -3.722 -13.819 1.00 96.94 81 ILE A CA 1
ATOM 613 C C . ILE A 1 81 ? 0.173 -2.670 -14.143 1.00 96.94 81 ILE A C 1
ATOM 615 O O . ILE A 1 81 ? -0.982 -2.993 -14.419 1.00 96.94 81 ILE A O 1
ATOM 619 N N . SER A 1 82 ? 0.589 -1.406 -14.153 1.00 97.94 82 SER A N 1
ATOM 620 C CA . SER A 1 82 ? -0.186 -0.295 -14.709 1.00 97.94 82 SER A CA 1
ATOM 621 C C . SER A 1 82 ? 0.731 0.680 -15.428 1.00 97.94 82 SER A C 1
ATOM 623 O O . SER A 1 82 ? 1.821 0.990 -14.943 1.00 97.94 82 SER A O 1
ATOM 625 N N . ASP A 1 83 ? 0.253 1.230 -16.540 1.00 97.44 83 ASP A N 1
ATOM 626 C CA . ASP A 1 83 ? 0.934 2.308 -17.248 1.00 97.44 83 ASP A CA 1
ATOM 627 C C . ASP A 1 83 ? 0.892 3.617 -16.442 1.00 97.44 83 ASP A C 1
ATOM 629 O O . ASP A 1 83 ? -0.088 3.933 -15.762 1.00 97.44 83 ASP A O 1
ATOM 633 N N . LEU A 1 84 ? 1.974 4.386 -16.529 1.00 97.38 84 LEU A N 1
ATOM 634 C CA . LEU A 1 84 ? 2.078 5.771 -16.091 1.00 97.38 84 LEU A CA 1
ATOM 635 C C . LEU A 1 84 ? 2.064 6.671 -17.326 1.00 97.38 84 LEU A C 1
ATOM 637 O O . LEU A 1 84 ? 2.834 6.466 -18.260 1.00 97.38 84 LEU A O 1
ATOM 641 N N . GLU A 1 85 ? 1.273 7.744 -17.287 1.00 93.38 85 GLU A N 1
ATOM 642 C CA . GLU A 1 85 ? 1.180 8.704 -18.400 1.00 93.38 85 GLU A CA 1
ATOM 643 C C . GLU A 1 85 ? 2.527 9.339 -18.777 1.00 93.38 85 GLU A C 1
ATOM 645 O O . GLU A 1 85 ? 2.753 9.724 -19.922 1.00 93.38 85 GLU A O 1
ATOM 650 N N . LYS A 1 86 ? 3.425 9.492 -17.796 1.00 95.44 86 LYS A N 1
ATOM 651 C CA . LYS A 1 86 ? 4.758 10.074 -17.986 1.00 95.44 86 LYS A CA 1
ATOM 652 C C . LYS A 1 86 ? 5.822 9.173 -17.367 1.00 95.44 86 LYS A C 1
ATOM 654 O O . LYS A 1 86 ? 5.632 8.742 -16.224 1.00 95.44 86 LYS A O 1
ATOM 659 N N . PRO A 1 87 ? 6.971 8.963 -18.028 1.00 97.56 87 PRO A N 1
ATOM 660 C CA . PRO A 1 87 ? 8.060 8.181 -17.457 1.00 97.56 87 PRO A CA 1
ATOM 661 C C . PRO A 1 87 ? 8.610 8.813 -16.173 1.00 97.56 87 PRO A C 1
ATOM 663 O O . PRO A 1 87 ? 8.450 10.014 -15.920 1.00 97.56 87 PRO A O 1
ATOM 666 N N . LEU A 1 88 ? 9.247 7.985 -15.351 1.00 98.00 88 LEU A N 1
ATOM 667 C CA . LEU A 1 88 ? 10.077 8.405 -14.223 1.00 98.00 88 LEU A CA 1
ATOM 668 C C . LEU A 1 88 ? 11.550 8.349 -14.648 1.00 98.00 88 LEU A C 1
ATOM 670 O O . LEU A 1 88 ? 11.941 7.492 -15.438 1.00 98.00 88 LEU A O 1
ATOM 674 N N . SER A 1 89 ? 12.373 9.260 -14.132 1.00 97.69 89 SER A N 1
ATOM 675 C CA . SER A 1 89 ? 13.824 9.209 -14.322 1.00 97.69 89 SER A CA 1
ATOM 676 C C . SER A 1 89 ? 14.421 8.115 -13.443 1.00 97.69 89 SER A C 1
ATOM 678 O O . SER A 1 89 ? 14.172 8.082 -12.241 1.00 97.69 89 SER A O 1
ATOM 680 N N . THR A 1 90 ? 15.248 7.268 -14.044 1.00 96.88 90 THR A N 1
ATOM 681 C CA . THR A 1 90 ? 15.976 6.167 -13.395 1.00 96.88 90 THR A CA 1
ATOM 682 C C . THR A 1 90 ? 17.437 6.543 -13.137 1.00 96.88 90 THR A C 1
ATOM 684 O O . THR A 1 90 ? 18.326 5.700 -13.079 1.00 96.88 90 THR A O 1
ATOM 687 N N . ASN A 1 91 ? 17.732 7.842 -13.050 1.00 96.25 91 ASN A N 1
ATOM 688 C CA . ASN A 1 91 ? 19.095 8.296 -12.811 1.00 96.25 91 ASN A CA 1
ATOM 689 C C . ASN A 1 91 ? 19.543 7.867 -11.412 1.00 96.25 91 ASN A C 1
ATOM 691 O O . ASN A 1 91 ? 18.867 8.149 -10.422 1.00 96.25 91 ASN A O 1
ATOM 695 N N . GLY A 1 92 ? 20.706 7.223 -11.342 1.00 94.06 92 GLY A N 1
ATOM 696 C CA . GLY A 1 92 ? 21.291 6.766 -10.084 1.00 94.06 92 GLY A CA 1
ATOM 697 C C . GLY A 1 92 ? 20.672 5.486 -9.517 1.00 94.06 92 GLY A C 1
ATOM 698 O O . GLY A 1 92 ? 21.020 5.118 -8.400 1.00 94.06 92 GLY A O 1
ATOM 699 N N . THR A 1 93 ? 19.786 4.802 -10.248 1.00 95.44 93 THR A N 1
ATOM 700 C CA . THR A 1 93 ? 19.318 3.460 -9.875 1.00 95.44 93 THR A CA 1
ATOM 701 C C . THR A 1 93 ? 20.117 2.374 -10.609 1.00 95.44 93 THR A C 1
ATOM 703 O O . THR A 1 93 ? 20.679 2.639 -11.677 1.00 95.44 93 THR A O 1
ATOM 706 N N . PRO A 1 94 ? 20.208 1.148 -10.055 1.00 96.81 94 PRO A N 1
ATOM 707 C CA . PRO A 1 94 ? 20.772 0.003 -10.765 1.00 96.81 94 PRO A CA 1
ATOM 708 C C . PRO A 1 94 ? 20.074 -0.257 -12.105 1.00 96.81 94 PRO A C 1
ATOM 710 O O . PRO A 1 94 ? 18.916 0.103 -12.304 1.00 96.81 94 PRO A O 1
ATOM 713 N N . VAL A 1 95 ? 20.762 -0.941 -13.020 1.00 96.56 95 VAL A N 1
ATOM 714 C CA . VAL A 1 95 ? 20.217 -1.278 -14.350 1.00 96.56 95 VAL A CA 1
ATOM 715 C C . VAL A 1 95 ? 19.080 -2.302 -14.311 1.00 96.56 95 VAL A C 1
ATOM 717 O O . VAL A 1 95 ? 18.413 -2.498 -15.318 1.00 96.56 95 VAL A O 1
ATOM 720 N N . GLY A 1 96 ? 18.862 -2.960 -13.177 1.00 97.62 96 GLY A N 1
ATOM 721 C CA . GLY A 1 96 ? 17.834 -3.966 -12.946 1.00 97.62 96 GLY A CA 1
ATOM 722 C C . GLY A 1 96 ? 17.868 -4.422 -11.494 1.00 97.62 96 GLY A C 1
ATOM 723 O O . GLY A 1 96 ? 18.812 -4.101 -10.763 1.00 97.62 96 GLY A O 1
ATOM 724 N N . ALA A 1 97 ? 16.858 -5.177 -11.085 1.00 98.00 97 ALA A N 1
ATOM 725 C CA . ALA A 1 97 ? 16.721 -5.667 -9.722 1.00 98.00 97 ALA A CA 1
ATOM 726 C C . ALA A 1 97 ? 15.987 -7.010 -9.694 1.00 98.00 97 ALA A C 1
ATOM 728 O O . ALA A 1 97 ? 15.314 -7.371 -10.659 1.00 98.00 97 ALA A O 1
ATOM 729 N N . ASP A 1 98 ? 16.132 -7.705 -8.569 1.00 98.06 98 ASP A N 1
ATOM 730 C CA . ASP A 1 98 ? 15.394 -8.912 -8.202 1.00 98.06 98 ASP A CA 1
ATOM 731 C C . ASP A 1 98 ? 14.401 -8.549 -7.079 1.00 98.06 98 ASP A C 1
ATOM 733 O O . ASP A 1 98 ? 14.831 -8.301 -5.944 1.00 98.06 98 ASP A O 1
ATOM 737 N N . PRO A 1 99 ? 13.112 -8.340 -7.399 1.00 97.50 99 PRO A N 1
ATOM 738 C CA . PRO A 1 99 ? 12.115 -7.882 -6.444 1.00 97.50 99 PRO A CA 1
ATOM 739 C C . PRO A 1 99 ? 11.577 -9.031 -5.588 1.00 97.50 99 PRO A C 1
ATOM 741 O O . PRO A 1 99 ? 11.286 -10.121 -6.068 1.00 97.50 99 PRO A O 1
ATOM 744 N N . ASN A 1 100 ? 11.336 -8.749 -4.312 1.00 98.12 100 ASN A N 1
ATOM 745 C CA . ASN A 1 100 ? 10.657 -9.677 -3.418 1.00 98.12 100 ASN A CA 1
ATOM 746 C C . ASN A 1 100 ? 9.131 -9.501 -3.508 1.00 98.12 100 ASN A C 1
ATOM 748 O O . ASN A 1 100 ? 8.647 -8.396 -3.778 1.00 98.12 100 ASN A O 1
ATOM 752 N N . PRO A 1 101 ? 8.335 -10.524 -3.139 1.00 98.06 101 PRO A N 1
ATOM 753 C CA . PRO A 1 101 ? 6.893 -10.362 -2.968 1.00 98.06 101 PRO A CA 1
ATOM 754 C C . PRO A 1 101 ? 6.560 -9.152 -2.080 1.00 98.06 101 PRO A C 1
ATOM 756 O O . PRO A 1 101 ? 7.116 -8.994 -0.995 1.00 98.06 101 PRO A O 1
ATOM 759 N N . GLY A 1 102 ? 5.647 -8.286 -2.498 1.00 97.25 102 GLY A N 1
ATOM 760 C CA . GLY A 1 102 ? 5.288 -7.062 -1.780 1.00 97.25 102 GLY A CA 1
ATOM 761 C C . GLY A 1 102 ? 6.210 -5.858 -2.024 1.00 97.25 102 GLY A C 1
ATOM 762 O O . GLY A 1 102 ? 5.994 -4.805 -1.413 1.00 97.25 102 GLY A O 1
ATOM 763 N N . ASP A 1 103 ? 7.201 -5.974 -2.905 1.00 98.62 103 ASP A N 1
ATOM 764 C CA . ASP A 1 103 ? 7.932 -4.815 -3.412 1.00 98.62 103 ASP A CA 1
ATOM 765 C C . ASP A 1 103 ? 7.084 -4.024 -4.427 1.00 98.62 103 ASP A C 1
ATOM 767 O O . ASP A 1 103 ? 6.164 -4.536 -5.075 1.00 98.62 103 ASP A O 1
ATOM 771 N N . ILE A 1 104 ? 7.408 -2.737 -4.546 1.00 98.62 104 ILE A N 1
ATOM 772 C CA . ILE A 1 104 ? 6.836 -1.786 -5.499 1.00 98.62 104 ILE A CA 1
ATOM 773 C C . ILE A 1 104 ? 7.982 -1.316 -6.389 1.00 98.62 104 ILE A C 1
ATOM 775 O O . ILE A 1 104 ? 8.970 -0.777 -5.882 1.00 98.62 104 ILE A O 1
ATOM 779 N N . ALA A 1 105 ? 7.857 -1.467 -7.705 1.00 98.50 105 ALA A N 1
ATOM 780 C CA . ALA A 1 105 ? 8.913 -1.093 -8.640 1.00 98.50 105 ALA A CA 1
ATOM 781 C C . ALA A 1 105 ? 8.408 -0.282 -9.832 1.00 98.50 105 ALA A C 1
ATOM 783 O O . ALA A 1 105 ? 7.220 -0.246 -10.140 1.00 98.50 105 ALA A O 1
ATOM 784 N N . TYR A 1 106 ? 9.343 0.366 -10.515 1.00 98.56 106 TYR A N 1
ATOM 785 C CA . TYR A 1 106 ? 9.153 0.948 -11.833 1.00 98.56 106 TYR A CA 1
ATOM 786 C C . TYR A 1 106 ? 9.869 0.080 -12.859 1.00 98.56 106 TYR A C 1
ATOM 788 O O . TYR A 1 106 ? 11.054 -0.208 -12.699 1.00 98.56 106 TYR A O 1
ATOM 796 N N . TRP A 1 107 ? 9.167 -0.306 -13.916 1.00 97.31 107 TRP A N 1
ATOM 797 C CA . TRP A 1 107 ? 9.773 -0.928 -15.086 1.00 97.31 107 TRP A CA 1
ATOM 798 C C . TRP A 1 107 ? 10.098 0.161 -16.111 1.00 97.31 107 TRP A C 1
ATOM 800 O O . TRP A 1 107 ? 9.317 1.095 -16.273 1.00 97.31 107 TRP A O 1
ATOM 810 N N . SER A 1 108 ? 11.265 0.096 -16.757 1.00 93.38 108 SER A N 1
ATOM 811 C CA . SER A 1 108 ? 11.760 1.157 -17.650 1.00 93.38 108 SER A CA 1
ATOM 812 C C . SER A 1 108 ? 12.182 0.747 -19.071 1.00 93.38 108 SER A C 1
ATOM 814 O O . SER A 1 108 ? 12.949 1.485 -19.689 1.00 93.38 108 SER A O 1
ATOM 816 N N . PRO A 1 109 ? 11.684 -0.355 -19.651 1.00 89.81 109 PRO A N 1
ATO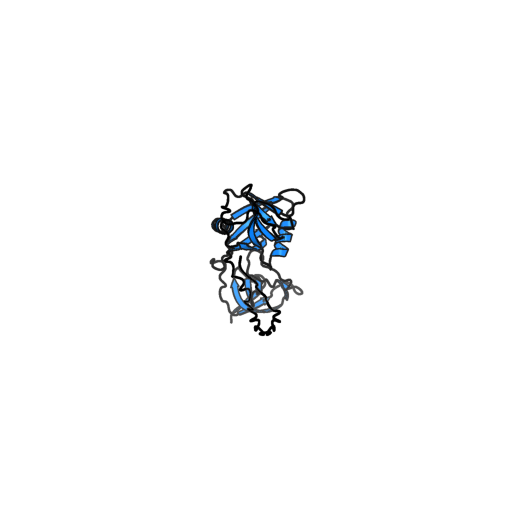M 817 C CA . PRO A 1 109 ? 11.444 -0.403 -21.092 1.00 89.81 109 PRO A CA 1
ATOM 818 C C . PRO A 1 109 ? 10.173 0.364 -21.486 1.00 89.81 109 PRO A C 1
ATOM 820 O O . PRO A 1 109 ? 10.123 0.967 -22.554 1.00 89.81 109 PRO A O 1
ATOM 823 N N . GLN A 1 110 ? 9.155 0.380 -20.618 1.00 95.25 110 GLN A N 1
ATOM 824 C CA . GLN A 1 110 ? 7.891 1.116 -20.781 1.00 95.25 110 GLN A CA 1
ATOM 825 C C . GLN A 1 110 ? 7.496 1.718 -19.432 1.00 95.25 110 GLN A C 1
ATOM 827 O O . GLN A 1 110 ? 7.762 1.070 -18.429 1.00 95.25 110 GLN A O 1
ATOM 832 N N . PRO A 1 111 ? 6.866 2.905 -19.365 1.00 97.06 111 PRO A N 1
ATOM 833 C CA . PRO A 1 111 ? 6.664 3.626 -18.112 1.00 97.06 111 PRO A CA 1
ATOM 834 C C . PRO A 1 111 ? 5.591 2.966 -17.233 1.00 97.06 111 PRO A C 1
ATOM 836 O O . PRO A 1 111 ? 4.467 3.449 -17.174 1.00 97.06 111 PRO A O 1
ATOM 839 N N . ARG A 1 112 ? 5.923 1.872 -16.540 1.00 97.69 112 ARG A N 1
ATOM 840 C CA . ARG A 1 112 ? 4.959 1.076 -15.766 1.00 97.69 112 ARG A CA 1
ATOM 841 C C . ARG A 1 112 ? 5.311 0.992 -14.295 1.00 97.69 112 ARG A C 1
ATOM 843 O O . ARG A 1 112 ? 6.470 0.811 -13.930 1.00 97.69 112 ARG A O 1
ATOM 850 N N . LEU A 1 113 ? 4.286 1.085 -13.456 1.00 98.25 113 LEU A N 1
ATOM 851 C CA . LEU A 1 113 ? 4.367 0.721 -12.048 1.00 98.25 113 LEU A CA 1
ATOM 852 C C . LEU A 1 113 ? 4.085 -0.780 -11.910 1.00 98.25 113 LEU A C 1
ATOM 854 O O . LEU A 1 113 ? 3.164 -1.286 -12.552 1.00 98.25 113 LEU A O 1
ATOM 858 N N . VAL A 1 114 ? 4.861 -1.464 -11.071 1.00 98.25 114 VAL A N 1
ATOM 859 C CA . VAL A 1 114 ? 4.780 -2.910 -10.840 1.00 98.25 114 VAL A CA 1
ATOM 860 C C . VAL A 1 114 ? 4.575 -3.187 -9.353 1.00 98.25 114 VAL A C 1
ATOM 862 O O . VAL A 1 114 ? 5.262 -2.604 -8.510 1.00 98.25 114 VAL A O 1
ATOM 865 N N . LEU A 1 115 ? 3.622 -4.063 -9.037 1.00 98.38 115 LEU A N 1
ATOM 866 C CA . LEU A 1 115 ? 3.346 -4.564 -7.691 1.00 98.38 115 LEU A CA 1
ATOM 867 C C . LEU A 1 115 ? 3.545 -6.081 -7.670 1.00 98.38 115 LEU A C 1
ATOM 869 O O . LEU A 1 115 ? 2.829 -6.804 -8.366 1.00 98.38 115 LEU A O 1
ATOM 873 N N . TYR A 1 116 ? 4.488 -6.558 -6.862 1.00 98.12 116 TYR A N 1
ATOM 874 C CA . TYR A 1 116 ? 4.832 -7.980 -6.792 1.00 98.12 116 TYR A CA 1
ATOM 875 C C . TYR A 1 116 ? 3.987 -8.708 -5.753 1.00 98.12 116 TYR A C 1
ATOM 877 O O . TYR A 1 116 ? 3.857 -8.248 -4.617 1.00 98.12 116 TYR A O 1
ATOM 885 N N . TRP A 1 117 ? 3.431 -9.862 -6.115 1.00 96.75 117 TRP A N 1
ATOM 886 C CA . TRP A 1 117 ? 2.736 -10.753 -5.178 1.00 96.75 117 TRP A CA 1
ATOM 887 C C . TRP A 1 117 ? 3.412 -12.126 -5.042 1.00 96.75 117 TRP A C 1
ATOM 889 O O . TRP A 1 117 ? 3.110 -12.858 -4.100 1.00 96.75 117 TRP A O 1
ATOM 899 N N . GLY A 1 118 ? 4.377 -12.438 -5.902 1.00 95.50 118 GLY A N 1
ATOM 900 C CA . GLY A 1 118 ? 5.236 -13.618 -5.817 1.00 95.50 118 GLY A CA 1
ATOM 901 C C . GLY A 1 118 ? 6.666 -13.301 -6.252 1.00 95.50 118 GLY A C 1
ATOM 902 O O . GLY A 1 118 ? 7.024 -12.133 -6.409 1.00 95.50 118 GLY A O 1
ATOM 903 N N . ASP A 1 119 ? 7.487 -14.342 -6.344 1.00 94.75 119 ASP A N 1
ATOM 904 C CA . ASP A 1 119 ? 8.899 -14.255 -6.724 1.00 94.75 119 ASP A CA 1
ATOM 905 C C . ASP A 1 119 ? 9.030 -14.418 -8.243 1.00 94.75 119 ASP A C 1
ATOM 907 O O . ASP A 1 119 ? 8.501 -15.373 -8.815 1.00 94.75 119 ASP A O 1
ATOM 911 N N . VAL A 1 120 ? 9.699 -13.466 -8.894 1.00 93.38 120 VAL A N 1
ATOM 912 C CA . VAL A 1 120 ? 9.841 -13.414 -10.358 1.00 93.38 120 VAL A CA 1
ATOM 913 C C . VAL A 1 120 ? 11.300 -13.371 -10.824 1.00 93.38 120 VAL A C 1
ATOM 915 O O . VAL A 1 120 ? 11.553 -13.427 -12.028 1.00 93.38 120 VAL A O 1
ATOM 918 N N . GLY A 1 121 ? 12.258 -13.298 -9.895 1.00 95.44 121 GLY A N 1
ATOM 919 C CA . GLY A 1 121 ? 13.683 -13.197 -10.193 1.00 95.44 121 GLY A CA 1
ATOM 920 C C . GLY A 1 121 ? 14.144 -11.851 -10.775 1.00 95.44 121 GLY A C 1
ATOM 921 O O . GLY A 1 121 ? 13.375 -10.928 -11.056 1.00 95.44 121 GLY A O 1
ATOM 922 N N . TYR A 1 122 ? 15.459 -11.757 -11.001 1.00 97.31 122 TYR A N 1
ATOM 923 C CA . TYR A 1 122 ? 16.115 -10.568 -11.549 1.00 97.31 122 TYR A CA 1
ATOM 924 C C . TYR A 1 122 ? 15.652 -10.216 -12.969 1.00 97.31 122 TYR A C 1
ATOM 926 O O . TYR A 1 122 ? 15.686 -11.056 -13.871 1.00 97.31 122 TYR A O 1
ATOM 934 N N . TYR A 1 123 ? 15.373 -8.930 -13.210 1.00 96.06 123 TYR A N 1
ATOM 935 C CA . TYR A 1 123 ? 15.093 -8.425 -14.554 1.00 96.06 123 TYR A CA 1
ATOM 936 C C . TYR A 1 123 ? 15.757 -7.057 -14.849 1.00 96.06 123 TYR A C 1
ATOM 938 O O . TYR A 1 123 ? 15.639 -6.115 -14.052 1.00 96.06 123 TYR A O 1
ATOM 946 N N . PRO A 1 124 ? 16.426 -6.888 -16.014 1.00 97.38 124 PRO A N 1
ATOM 947 C CA . PRO A 1 124 ? 16.936 -5.593 -16.472 1.00 97.38 124 PRO A CA 1
ATOM 948 C C . PRO A 1 124 ? 15.824 -4.557 -16.696 1.00 97.38 124 PRO A C 1
ATOM 950 O O . PRO A 1 124 ? 14.887 -4.767 -17.459 1.00 97.38 124 PRO A O 1
ATOM 953 N N . GLY A 1 125 ? 15.949 -3.386 -16.081 1.00 96.75 125 GLY A N 1
ATOM 954 C CA . GLY A 1 125 ? 14.989 -2.288 -16.174 1.00 96.75 125 GLY A CA 1
ATOM 955 C C . GLY A 1 125 ? 13.978 -2.236 -15.031 1.00 96.75 125 GLY A C 1
ATOM 956 O O . GLY A 1 125 ? 13.065 -1.417 -15.102 1.00 96.75 125 GLY A O 1
ATOM 957 N N . ILE A 1 126 ? 14.125 -3.075 -14.000 1.00 98.19 126 ILE A N 1
ATOM 958 C CA . ILE A 1 126 ? 13.380 -2.957 -12.740 1.00 98.19 126 ILE A CA 1
ATOM 959 C C . ILE A 1 126 ? 14.113 -2.027 -11.776 1.00 98.19 126 ILE A C 1
ATOM 961 O O . ILE A 1 126 ? 15.279 -2.235 -11.447 1.00 98.19 126 ILE A O 1
ATOM 965 N N . HIS A 1 127 ? 13.388 -1.020 -11.291 1.00 98.44 127 HIS A N 1
ATOM 966 C CA . HIS A 1 127 ? 13.862 -0.022 -10.336 1.00 98.44 127 HIS A CA 1
ATOM 967 C C . HIS A 1 127 ? 12.986 -0.070 -9.090 1.00 98.44 127 HIS A C 1
ATOM 969 O O . HIS A 1 127 ? 11.834 0.366 -9.127 1.00 98.44 127 HIS A O 1
ATOM 975 N N . LEU A 1 128 ? 13.513 -0.600 -7.984 1.00 98.38 128 LEU A N 1
ATOM 976 C CA . LEU A 1 128 ? 12.775 -0.678 -6.723 1.00 98.38 128 LEU A CA 1
ATOM 977 C C . LEU A 1 128 ? 12.435 0.728 -6.226 1.00 98.38 128 LEU A C 1
ATOM 979 O O . LEU A 1 128 ? 13.317 1.565 -6.027 1.00 98.38 128 LEU A O 1
ATOM 983 N N . LEU A 1 129 ? 11.147 0.980 -6.012 1.00 98.56 129 LEU A N 1
ATOM 984 C CA . LEU A 1 129 ? 10.643 2.252 -5.506 1.00 98.56 129 LEU A CA 1
ATOM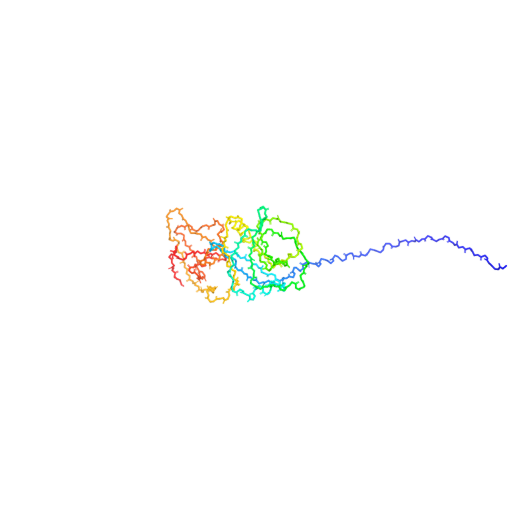 985 C C . LEU A 1 129 ? 10.303 2.188 -4.028 1.00 98.56 129 LEU A C 1
ATOM 987 O O . LEU A 1 129 ? 10.230 3.231 -3.388 1.00 98.56 129 LEU A O 1
ATOM 991 N N . GLY A 1 130 ? 10.027 1.001 -3.497 1.00 98.06 130 GLY A N 1
ATOM 992 C CA . GLY A 1 130 ? 9.473 0.847 -2.165 1.00 98.06 130 GLY A CA 1
ATOM 993 C C . GLY A 1 130 ? 8.929 -0.548 -1.910 1.00 98.06 130 GLY A C 1
ATOM 994 O O . GLY A 1 130 ? 9.144 -1.459 -2.704 1.00 98.06 130 GLY A O 1
ATOM 995 N N . LYS A 1 131 ? 8.213 -0.699 -0.798 1.00 98.19 131 LYS A N 1
ATOM 996 C CA . LYS A 1 131 ? 7.603 -1.967 -0.382 1.00 98.19 131 LYS A CA 1
ATOM 997 C C . LYS A 1 131 ? 6.467 -1.762 0.601 1.00 98.19 131 LYS A C 1
ATOM 999 O O . LYS A 1 131 ? 6.445 -0.767 1.335 1.00 98.19 131 LYS A O 1
ATOM 1004 N N . PHE A 1 132 ? 5.544 -2.717 0.643 1.00 94.75 132 PHE A N 1
ATOM 1005 C CA . PHE A 1 132 ? 4.574 -2.807 1.729 1.00 94.75 132 PHE A CA 1
ATOM 1006 C C . PHE A 1 132 ? 5.286 -2.983 3.071 1.00 94.75 132 PHE A C 1
ATOM 1008 O O . PHE A 1 132 ? 6.303 -3.668 3.177 1.00 94.75 132 PHE A O 1
ATOM 1015 N N . THR A 1 133 ? 4.756 -2.343 4.109 1.00 87.75 133 THR A N 1
ATOM 1016 C CA . THR A 1 133 ? 5.283 -2.490 5.470 1.00 87.75 133 THR A CA 1
ATOM 1017 C C . THR A 1 133 ? 5.086 -3.919 5.963 1.00 87.75 133 THR A C 1
ATOM 1019 O O . THR A 1 133 ? 4.101 -4.560 5.608 1.00 87.75 133 THR A O 1
ATOM 1022 N N . GLU A 1 134 ? 5.951 -4.399 6.859 1.00 80.19 134 GLU A N 1
ATOM 1023 C CA . GLU A 1 134 ? 5.859 -5.765 7.409 1.00 80.19 134 GLU A CA 1
ATOM 1024 C C . GLU A 1 134 ? 4.477 -6.113 7.985 1.00 80.19 134 GLU A C 1
ATOM 1026 O O . GLU A 1 134 ? 4.055 -7.263 7.950 1.00 80.19 134 GLU A O 1
ATOM 1031 N N . THR A 1 135 ? 3.748 -5.118 8.503 1.00 73.50 135 THR A N 1
ATOM 1032 C CA . THR A 1 135 ? 2.402 -5.334 9.058 1.00 73.50 135 THR A CA 1
ATOM 1033 C C . THR A 1 135 ? 1.363 -5.644 7.981 1.00 73.50 135 THR A C 1
ATOM 1035 O O . THR A 1 135 ? 0.506 -6.493 8.210 1.00 73.50 135 THR A O 1
ATOM 1038 N N . ASP A 1 136 ? 1.451 -4.998 6.817 1.00 81.12 136 ASP A N 1
ATOM 1039 C CA . ASP A 1 136 ? 0.439 -5.110 5.760 1.00 81.12 136 ASP A CA 1
ATOM 1040 C C . ASP A 1 136 ? 0.902 -5.962 4.569 1.00 81.12 136 ASP A C 1
ATOM 1042 O O . ASP A 1 136 ? 0.085 -6.329 3.730 1.00 81.12 136 ASP A O 1
ATOM 1046 N N . ARG A 1 137 ? 2.190 -6.324 4.502 1.00 88.44 137 ARG A N 1
ATOM 1047 C CA . ARG A 1 137 ? 2.808 -7.026 3.367 1.00 88.44 137 ARG A CA 1
ATOM 1048 C C . ARG A 1 137 ? 2.081 -8.315 2.990 1.00 88.44 137 ARG A C 1
ATOM 1050 O O . ARG A 1 137 ? 1.753 -8.499 1.823 1.00 88.44 137 ARG A O 1
ATOM 1057 N N . ALA A 1 138 ? 1.799 -9.188 3.957 1.00 85.94 138 ALA A N 1
ATOM 1058 C CA . ALA A 1 138 ? 1.158 -10.477 3.685 1.00 85.94 138 ALA A CA 1
ATOM 1059 C C . ALA A 1 138 ? -0.270 -10.326 3.125 1.00 85.94 138 ALA A C 1
ATOM 1061 O O . ALA A 1 138 ? -0.636 -11.006 2.165 1.00 85.94 138 ALA A O 1
ATOM 1062 N N . GLU A 1 139 ? -1.062 -9.411 3.689 1.00 83.62 139 GLU A N 1
ATOM 1063 C CA . GLU A 1 139 ? -2.429 -9.161 3.222 1.00 83.62 139 GLU A CA 1
ATOM 1064 C C . GLU A 1 139 ? -2.446 -8.400 1.894 1.00 83.62 139 GLU A C 1
ATOM 1066 O O . GLU A 1 139 ? -3.276 -8.698 1.042 1.00 83.62 139 GLU A O 1
ATOM 1071 N N . ALA A 1 140 ? -1.496 -7.490 1.658 1.00 90.56 140 ALA A N 1
ATOM 1072 C CA . ALA A 1 140 ? -1.347 -6.814 0.372 1.00 90.56 140 ALA A CA 1
ATOM 1073 C C . ALA A 1 140 ? -1.003 -7.807 -0.748 1.00 90.56 140 ALA A C 1
ATOM 1075 O O . ALA A 1 140 ? -1.625 -7.784 -1.807 1.00 90.56 140 ALA A O 1
ATOM 1076 N N . ILE A 1 141 ? -0.067 -8.730 -0.495 1.00 96.12 141 ILE A N 1
ATOM 1077 C CA . ILE A 1 141 ? 0.279 -9.818 -1.421 1.00 96.12 141 ILE A CA 1
ATOM 1078 C C . ILE A 1 141 ? -0.956 -10.664 -1.742 1.00 96.12 141 ILE A C 1
ATOM 1080 O O . ILE A 1 141 ? -1.250 -10.918 -2.910 1.00 96.12 141 ILE A O 1
ATOM 1084 N N . LYS A 1 142 ? -1.711 -11.072 -0.715 1.00 92.38 142 LYS A N 1
ATOM 1085 C CA . LYS A 1 142 ? -2.959 -11.819 -0.901 1.00 92.38 142 LYS A CA 1
ATOM 1086 C C . LYS A 1 142 ? -3.966 -11.016 -1.728 1.00 92.38 142 LYS A C 1
ATOM 1088 O O . LYS A 1 142 ? -4.534 -11.555 -2.672 1.00 92.38 142 LYS A O 1
ATOM 1093 N N . ALA A 1 143 ? -4.159 -9.741 -1.402 1.00 89.88 143 ALA A N 1
ATOM 1094 C CA . ALA A 1 143 ? -5.097 -8.866 -2.090 1.00 89.88 143 ALA A CA 1
ATOM 1095 C C . ALA A 1 143 ? -4.750 -8.684 -3.567 1.00 89.88 143 ALA A C 1
ATOM 1097 O O . ALA A 1 143 ? -5.666 -8.662 -4.379 1.00 89.88 143 ALA A O 1
ATOM 1098 N N . LEU A 1 144 ? -3.460 -8.593 -3.912 1.00 95.25 144 LEU A N 1
ATOM 1099 C CA . LEU A 1 144 ? -2.971 -8.535 -5.291 1.00 95.25 144 LEU A CA 1
ATOM 1100 C C . LEU A 1 144 ? -3.184 -9.859 -6.030 1.00 95.25 144 LEU A C 1
ATOM 1102 O O . LEU A 1 144 ? -3.691 -9.855 -7.152 1.00 95.25 144 LEU A O 1
ATOM 1106 N N . ARG A 1 145 ? -2.818 -10.984 -5.405 1.00 94.25 145 ARG A N 1
ATOM 1107 C CA . ARG A 1 145 ? -2.980 -12.327 -5.981 1.00 94.25 145 ARG A CA 1
ATOM 1108 C C . ARG A 1 145 ? -4.438 -12.634 -6.307 1.00 94.25 145 ARG A C 1
ATOM 1110 O O . ARG A 1 145 ? -4.719 -13.196 -7.358 1.00 94.25 145 ARG A O 1
ATOM 1117 N N . ASP A 1 146 ? -5.354 -12.250 -5.423 1.00 92.56 146 ASP A N 1
ATOM 1118 C CA . ASP A 1 146 ? -6.776 -12.564 -5.557 1.00 92.56 146 ASP A CA 1
ATOM 1119 C C . ASP A 1 146 ? -7.473 -11.731 -6.670 1.00 92.56 146 ASP A C 1
ATOM 1121 O O . ASP A 1 146 ? -8.619 -12.020 -7.021 1.00 92.56 146 ASP A O 1
ATOM 1125 N N . GLN A 1 147 ? -6.800 -10.731 -7.270 1.00 91.62 147 GLN A N 1
ATOM 1126 C CA . GLN A 1 147 ? -7.326 -9.978 -8.419 1.00 91.62 147 GLN A CA 1
ATOM 1127 C C . GLN A 1 147 ? -7.145 -10.754 -9.727 1.00 91.62 147 GLN A C 1
ATOM 1129 O O . GLN A 1 147 ? -6.049 -10.809 -10.288 1.00 91.62 147 GLN A O 1
ATOM 1134 N N . ASN A 1 148 ? -8.238 -11.304 -10.253 1.00 89.06 148 ASN A N 1
ATOM 1135 C CA . ASN A 1 148 ? -8.240 -12.071 -11.507 1.00 89.06 148 ASN A CA 1
ATOM 1136 C C . ASN A 1 148 ? -8.677 -11.258 -12.737 1.00 89.06 148 ASN A C 1
ATOM 1138 O O . ASN A 1 148 ? -8.656 -11.766 -13.854 1.00 89.06 148 ASN A O 1
ATOM 1142 N N . THR A 1 149 ? -9.071 -10.003 -12.540 1.00 91.25 149 THR A N 1
ATOM 1143 C CA . THR A 1 149 ? -9.431 -9.051 -13.596 1.00 91.25 149 THR A CA 1
ATOM 1144 C C . THR A 1 149 ? -8.694 -7.744 -13.365 1.00 91.25 149 THR A C 1
ATOM 1146 O O . THR A 1 149 ? -8.045 -7.573 -12.331 1.00 91.25 149 THR A O 1
ATOM 1149 N N . ASP A 1 150 ? -8.816 -6.803 -14.298 1.00 94.94 150 ASP A N 1
ATOM 1150 C CA . ASP A 1 150 ? -8.334 -5.454 -14.044 1.00 94.94 150 ASP A CA 1
ATOM 1151 C C . ASP A 1 150 ? -9.022 -4.846 -12.815 1.00 94.94 150 ASP A C 1
ATOM 1153 O O . ASP A 1 150 ? -10.218 -5.055 -12.592 1.00 94.94 150 ASP A O 1
ATOM 1157 N N . PHE A 1 151 ? -8.277 -4.050 -12.054 1.00 94.12 151 PHE A N 1
ATOM 1158 C CA . PHE A 1 151 ? -8.750 -3.429 -10.820 1.00 94.12 151 PHE A CA 1
ATOM 1159 C C . PHE A 1 151 ? -8.092 -2.066 -10.615 1.00 94.12 151 PHE A C 1
ATOM 1161 O O . PHE A 1 151 ? -7.007 -1.790 -11.128 1.00 94.12 151 PHE A O 1
ATOM 1168 N N . ASN A 1 152 ? -8.756 -1.185 -9.871 1.00 92.81 152 ASN A N 1
ATOM 1169 C CA . ASN A 1 152 ? -8.211 0.134 -9.578 1.00 92.81 152 ASN A CA 1
ATOM 1170 C C . ASN A 1 152 ? -7.387 0.096 -8.292 1.00 92.81 152 ASN A C 1
ATOM 1172 O O . ASN A 1 152 ? -7.841 -0.401 -7.262 1.00 92.81 152 ASN A O 1
ATOM 1176 N N . VAL A 1 153 ? -6.206 0.701 -8.345 1.00 95.56 153 VAL A N 1
ATOM 1177 C CA . VAL A 1 153 ? -5.354 0.942 -7.185 1.00 95.56 153 VAL A CA 1
ATOM 1178 C C . VAL A 1 153 ? -5.226 2.438 -6.981 1.00 95.56 153 VAL A C 1
ATOM 1180 O O . VAL A 1 153 ? -4.799 3.160 -7.885 1.00 95.56 153 VAL A O 1
ATOM 1183 N N . GLN A 1 154 ? -5.571 2.912 -5.786 1.00 91.56 154 GLN A N 1
ATOM 1184 C CA . GLN A 1 154 ? -5.288 4.291 -5.392 1.00 91.56 154 GLN A CA 1
ATOM 1185 C C . GLN A 1 154 ? -4.030 4.333 -4.536 1.00 91.56 154 GLN A C 1
ATOM 1187 O O . GLN A 1 154 ? -3.846 3.500 -3.655 1.00 91.56 154 GLN A O 1
ATOM 1192 N N . ILE A 1 155 ? -3.166 5.312 -4.771 1.00 95.00 155 ILE A N 1
ATOM 1193 C CA . ILE A 1 155 ? -1.938 5.509 -4.006 1.00 95.00 155 ILE A CA 1
ATOM 1194 C C . ILE A 1 155 ? -1.953 6.927 -3.452 1.00 95.00 155 ILE A C 1
ATOM 1196 O O . ILE A 1 155 ? -2.062 7.905 -4.193 1.00 95.00 155 ILE A O 1
ATOM 1200 N N . LEU A 1 156 ? -1.849 7.037 -2.133 1.00 88.62 156 LEU A N 1
ATOM 1201 C CA . LEU A 1 156 ? -1.891 8.290 -1.386 1.00 88.62 156 LEU A CA 1
ATOM 1202 C C . LEU A 1 156 ? -0.589 8.462 -0.606 1.00 88.62 156 LEU A C 1
ATOM 1204 O O . LEU A 1 156 ? 0.013 7.479 -0.182 1.00 88.62 156 LEU A O 1
ATOM 1208 N N . LYS A 1 157 ? -0.178 9.707 -0.339 1.00 83.88 157 LYS A N 1
ATOM 1209 C CA . LYS A 1 157 ? 0.797 9.947 0.734 1.00 83.88 157 LYS A CA 1
ATOM 1210 C C 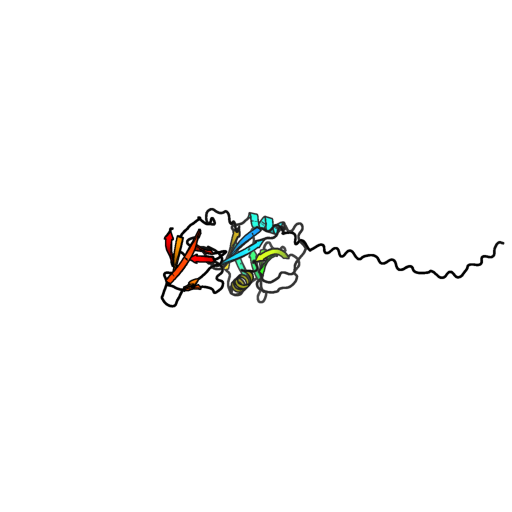. LYS A 1 157 ? 0.157 9.570 2.062 1.00 83.88 157 LYS A C 1
ATOM 1212 O O . LYS A 1 157 ? -0.941 10.040 2.363 1.00 83.88 157 LYS A O 1
ATOM 1217 N N . ASP A 1 158 ? 0.868 8.798 2.869 1.00 76.19 158 ASP A N 1
ATOM 1218 C CA . ASP A 1 158 ? 0.488 8.584 4.256 1.00 76.19 158 ASP A CA 1
ATOM 1219 C C . ASP A 1 158 ? 0.979 9.791 5.059 1.00 76.19 158 ASP A C 1
ATOM 1221 O O . ASP A 1 158 ? 2.106 9.843 5.552 1.00 76.19 158 ASP A O 1
ATOM 1225 N N . ASN A 1 159 ? 0.162 10.847 5.065 1.00 60.41 159 ASN A N 1
ATOM 1226 C CA . ASN A 1 159 ? 0.435 12.040 5.847 1.00 60.41 159 ASN A CA 1
ATOM 1227 C C . ASN A 1 159 ? -0.254 11.914 7.216 1.00 60.41 159 ASN A C 1
ATOM 1229 O O . ASN A 1 159 ? -1.469 12.146 7.303 1.00 60.41 159 ASN A O 1
ATOM 1233 N N . PRO A 1 160 ? 0.485 11.645 8.309 1.00 48.78 160 PRO A N 1
ATOM 1234 C CA . PRO A 1 160 ? -0.090 11.654 9.655 1.00 48.78 160 PRO A CA 1
ATOM 1235 C C . PRO A 1 160 ? -0.601 13.049 10.072 1.00 48.78 160 PRO A C 1
ATOM 1237 O O . PRO A 1 160 ? -1.313 13.169 11.064 1.00 48.78 160 PRO A O 1
ATOM 1240 N N . SER A 1 161 ? -0.270 14.093 9.302 1.00 36.41 161 SER A N 1
ATOM 1241 C CA . SER A 1 161 ? -0.544 15.513 9.574 1.00 36.41 161 SER A CA 1
ATOM 1242 C C . SER A 1 161 ? -1.738 16.094 8.807 1.00 36.41 161 SER A C 1
ATOM 1244 O O . SER A 1 161 ? -2.036 17.276 8.966 1.00 36.41 161 SER A O 1
ATOM 1246 N N . SER A 1 162 ? -2.417 15.324 7.949 1.00 40.62 162 SER A N 1
ATOM 1247 C CA . SER A 1 162 ? -3.662 15.807 7.330 1.00 40.62 162 SER A CA 1
ATOM 1248 C C . SER A 1 162 ? -4.714 16.058 8.424 1.00 40.62 162 SER A C 1
ATOM 1250 O O . SER A 1 162 ? -4.779 15.267 9.364 1.00 40.62 162 SER A O 1
ATOM 1252 N N . PRO A 1 163 ? -5.581 17.087 8.327 1.00 44.91 163 PRO A N 1
ATOM 1253 C CA . PRO A 1 163 ? -6.577 17.409 9.364 1.00 44.91 163 PRO A CA 1
ATOM 1254 C C . PRO A 1 163 ? -7.610 16.294 9.635 1.00 44.91 163 PRO A C 1
ATOM 1256 O O . PRO A 1 163 ? -8.371 16.378 10.591 1.00 44.91 163 PRO A O 1
ATOM 1259 N N . VAL A 1 164 ? -7.610 15.226 8.832 1.00 48.47 164 VAL A N 1
ATOM 1260 C CA . VAL A 1 164 ? -8.391 13.992 9.029 1.00 48.47 164 VAL A CA 1
ATOM 1261 C C . VAL A 1 164 ? -7.665 12.976 9.942 1.00 48.47 164 VAL A C 1
ATOM 1263 O O . VAL A 1 164 ? -8.289 12.100 10.527 1.00 48.47 164 VAL A O 1
ATOM 1266 N N . ASN A 1 165 ? -6.350 13.103 10.145 1.00 54.06 165 ASN A N 1
ATOM 1267 C CA . ASN A 1 165 ? -5.512 12.138 10.871 1.00 54.06 165 ASN A CA 1
ATOM 1268 C C . ASN A 1 165 ? -5.070 12.594 12.271 1.00 54.06 165 ASN A C 1
ATOM 1270 O O . ASN A 1 165 ? -4.341 11.871 12.953 1.00 54.06 165 ASN A O 1
ATOM 1274 N N . THR A 1 166 ? -5.524 13.753 12.749 1.00 64.06 166 THR A N 1
ATOM 1275 C CA . THR A 1 166 ? -5.220 14.205 14.109 1.00 64.06 166 THR A CA 1
ATOM 1276 C C . THR A 1 166 ? -6.083 13.474 15.136 1.00 64.06 166 THR A C 1
ATOM 1278 O O . THR A 1 166 ? -7.315 13.490 15.102 1.00 64.06 166 THR A O 1
ATOM 1281 N N . VAL A 1 167 ? -5.426 12.830 16.103 1.00 78.19 167 VAL A N 1
ATOM 1282 C CA . VAL A 1 167 ? -6.111 12.284 17.278 1.00 78.19 167 VAL A CA 1
ATOM 1283 C C . VAL A 1 167 ? -6.606 13.451 18.117 1.00 78.19 167 VAL A C 1
ATOM 1285 O O . VAL A 1 167 ? -5.809 14.107 18.781 1.00 78.19 167 VAL A O 1
ATOM 1288 N N . THR A 1 168 ? -7.916 13.693 18.128 1.00 89.06 168 THR A N 1
ATOM 1289 C CA . THR A 1 168 ? -8.529 14.613 19.089 1.00 89.06 168 THR A CA 1
ATOM 1290 C C . THR A 1 168 ? -8.346 14.022 20.486 1.00 89.06 168 THR A C 1
ATOM 1292 O O . THR A 1 168 ? -8.858 12.923 20.732 1.00 89.06 168 THR A O 1
ATOM 1295 N N . PRO A 1 169 ? -7.624 14.684 21.407 1.00 91.31 169 PRO A N 1
ATOM 1296 C CA . PRO A 1 169 ? -7.491 14.196 22.771 1.00 91.31 169 PRO A CA 1
ATOM 1297 C C . PRO A 1 169 ? -8.867 14.090 23.428 1.00 91.31 169 PRO A C 1
ATOM 1299 O O . PRO A 1 169 ? -9.700 14.985 23.312 1.00 91.31 169 PRO A O 1
ATOM 1302 N N . LEU A 1 170 ? -9.115 12.976 24.105 1.00 93.31 170 LEU A N 1
ATOM 1303 C CA . LEU A 1 170 ? -10.401 12.684 24.727 1.00 93.31 170 LEU A CA 1
ATOM 1304 C C . LEU A 1 170 ? -10.132 11.927 26.027 1.00 93.31 170 LEU A C 1
ATOM 1306 O O . LEU A 1 170 ? -9.239 11.083 26.054 1.00 93.31 170 LEU A O 1
ATOM 1310 N N . ARG A 1 171 ? -10.870 12.217 27.100 1.00 95.62 171 ARG A N 1
ATOM 1311 C CA . ARG A 1 171 ? -10.714 11.534 28.391 1.00 95.62 171 ARG A CA 1
ATOM 1312 C C . ARG A 1 171 ? -12.061 11.051 28.893 1.00 95.62 171 ARG A C 1
ATOM 1314 O O . ARG A 1 171 ? -12.964 11.839 29.147 1.00 95.62 171 ARG A O 1
ATOM 1321 N N . GLY A 1 172 ? -12.178 9.739 29.017 1.00 96.38 172 GLY A N 1
ATOM 1322 C CA . GLY A 1 172 ? -13.415 9.101 29.428 1.00 96.38 172 GLY A CA 1
ATOM 1323 C C . GLY A 1 172 ? -13.324 7.588 29.339 1.00 96.38 172 GLY A C 1
ATOM 1324 O O . GLY A 1 172 ? -12.236 7.008 29.322 1.00 96.38 172 GLY A O 1
ATOM 1325 N N . GLU A 1 173 ? -14.477 6.951 29.227 1.00 97.69 173 GLU A N 1
ATOM 1326 C CA . GLU A 1 173 ? -14.621 5.512 29.075 1.00 97.69 173 GLU A CA 1
ATOM 1327 C C . GLU A 1 173 ? -15.579 5.178 27.935 1.00 97.69 173 GLU A C 1
ATOM 1329 O O . GLU A 1 173 ? -16.617 5.816 27.758 1.00 97.69 173 GLU A O 1
ATOM 1334 N N . ALA A 1 174 ? -15.235 4.146 27.171 1.00 97.62 174 ALA A N 1
ATOM 1335 C CA . ALA A 1 174 ? -16.086 3.541 26.162 1.00 97.62 174 ALA A CA 1
ATOM 1336 C C . ALA A 1 174 ? -16.598 2.187 26.667 1.00 97.62 174 ALA A C 1
ATOM 1338 O O . ALA A 1 174 ? -15.808 1.272 26.912 1.00 97.62 174 ALA A O 1
ATOM 1339 N N . LYS A 1 175 ? -17.922 2.040 26.789 1.00 97.75 175 LYS A N 1
ATOM 1340 C CA . LYS A 1 175 ? -18.585 0.745 26.995 1.00 97.75 175 LYS A CA 1
ATOM 1341 C C . LYS A 1 175 ? -18.933 0.137 25.641 1.00 97.75 175 LYS A C 1
ATOM 1343 O O . LYS A 1 175 ? -19.639 0.771 24.862 1.00 97.75 175 LYS A O 1
ATOM 1348 N N . ILE A 1 176 ? -18.512 -1.099 25.382 1.00 97.75 176 ILE A N 1
ATOM 1349 C CA . ILE A 1 176 ? -18.810 -1.793 24.122 1.00 97.75 176 ILE A CA 1
ATOM 1350 C C . ILE A 1 176 ? -20.291 -2.185 24.058 1.00 97.75 176 ILE A C 1
ATOM 1352 O O . ILE A 1 176 ? -20.769 -3.001 24.853 1.00 97.75 176 ILE A O 1
ATOM 1356 N N . VAL A 1 177 ? -21.009 -1.648 23.073 1.00 96.00 177 VAL A N 1
ATOM 1357 C CA . VAL A 1 177 ? -22.425 -1.921 22.798 1.00 96.00 177 VAL A CA 1
ATOM 1358 C C . VAL A 1 177 ? -22.514 -2.713 21.494 1.00 96.00 177 VAL A C 1
ATOM 1360 O O . VAL A 1 177 ? -22.301 -2.186 20.409 1.00 96.00 177 VAL A O 1
ATOM 1363 N N . TYR A 1 178 ? -22.770 -4.015 21.620 1.00 92.81 178 TYR A N 1
ATOM 1364 C CA . TYR A 1 178 ? -22.803 -4.972 20.516 1.00 92.81 178 TYR A CA 1
ATOM 1365 C C . TYR A 1 178 ? -23.696 -6.168 20.894 1.00 92.81 178 TYR A C 1
ATOM 1367 O O . TYR A 1 178 ? -24.291 -6.176 21.971 1.00 92.81 178 TYR A O 1
ATOM 1375 N N . LYS A 1 179 ? -23.797 -7.193 20.041 1.00 92.50 179 LYS A N 1
ATOM 1376 C CA . LYS A 1 179 ? -24.565 -8.413 20.346 1.00 92.50 179 LYS A CA 1
ATOM 1377 C C . LYS A 1 179 ? -23.930 -9.196 21.510 1.00 92.50 179 LYS A C 1
ATOM 1379 O O . LYS A 1 179 ? -22.711 -9.379 21.549 1.00 92.50 179 LYS A O 1
ATOM 1384 N N . LYS A 1 180 ? -24.749 -9.696 22.446 1.00 90.25 180 LYS A N 1
ATOM 1385 C CA . LYS A 1 180 ? -24.302 -10.565 23.554 1.00 90.25 180 LYS A CA 1
ATOM 1386 C C . LYS A 1 180 ? -23.599 -11.809 22.993 1.00 90.25 180 LYS A C 1
ATOM 1388 O O . LYS A 1 180 ? -24.086 -12.412 22.045 1.00 90.25 180 LYS A O 1
ATOM 1393 N N . GLY A 1 181 ? -22.443 -12.164 23.557 1.00 89.25 181 GLY A N 1
ATOM 1394 C CA . GLY A 1 181 ? -21.589 -13.256 23.061 1.00 89.25 181 GLY A CA 1
ATOM 1395 C C . GLY A 1 181 ? -20.577 -12.844 21.982 1.00 89.25 181 GLY A C 1
ATOM 1396 O O . GLY A 1 181 ? -19.635 -13.586 21.726 1.00 89.25 181 GLY A O 1
ATOM 1397 N N . TYR A 1 182 ? -20.703 -11.642 21.413 1.00 92.94 182 TYR A N 1
ATOM 1398 C CA . TYR A 1 182 ? -19.793 -11.105 20.399 1.00 92.94 182 TYR A CA 1
ATOM 1399 C C . TYR A 1 182 ? -18.945 -9.946 20.954 1.00 92.94 182 TYR A C 1
ATOM 1401 O O . TYR A 1 182 ? -19.028 -9.574 22.130 1.00 92.94 182 TYR A O 1
ATOM 1409 N N . GLY A 1 183 ? -18.100 -9.365 20.101 1.00 91.12 183 GLY A N 1
ATOM 1410 C CA . GLY A 1 183 ? -17.248 -8.231 20.439 1.00 91.12 183 GLY A CA 1
ATOM 1411 C C . GLY A 1 183 ? -16.863 -7.407 19.217 1.00 91.12 183 GLY A C 1
ATOM 1412 O O . GLY A 1 183 ? -17.058 -7.840 18.082 1.00 91.12 183 GLY A O 1
ATOM 1413 N N . VAL A 1 184 ? -16.304 -6.227 19.468 1.00 91.56 184 VAL A N 1
ATOM 1414 C CA . VAL A 1 184 ? -15.827 -5.306 18.431 1.00 91.56 184 VAL A CA 1
ATOM 1415 C C . VAL A 1 184 ? -14.354 -5.547 18.152 1.00 91.56 184 VAL A C 1
ATOM 1417 O O . VAL A 1 184 ? -13.591 -5.857 19.067 1.00 91.56 184 VAL A O 1
ATOM 1420 N N . ASN A 1 185 ? -13.944 -5.388 16.901 1.00 90.88 185 ASN A N 1
ATOM 1421 C CA . ASN A 1 185 ? -12.546 -5.509 16.510 1.00 90.88 185 ASN A CA 1
ATOM 1422 C C . ASN A 1 185 ? -11.681 -4.444 17.207 1.00 90.88 185 ASN A C 1
ATOM 1424 O O . ASN A 1 185 ? -12.072 -3.278 17.297 1.00 90.88 185 ASN A O 1
ATOM 1428 N N . LEU A 1 186 ? -10.509 -4.855 17.696 1.00 91.12 186 LEU A N 1
ATOM 1429 C CA . LEU A 1 186 ? -9.493 -3.981 18.274 1.00 91.12 186 LEU A CA 1
ATOM 1430 C C . LEU A 1 186 ? -8.415 -3.689 17.229 1.00 91.12 186 LEU A C 1
ATOM 1432 O O . LEU A 1 186 ? -7.446 -4.435 17.095 1.00 91.12 186 LEU A O 1
ATOM 1436 N N . TRP A 1 187 ? -8.596 -2.606 16.489 1.00 81.56 187 TRP A N 1
ATOM 1437 C CA . TRP A 1 187 ? -7.778 -2.228 15.340 1.00 81.56 187 TRP A CA 1
ATOM 1438 C C . TRP A 1 187 ? -6.440 -1.613 15.753 1.00 81.56 187 TRP A C 1
ATOM 1440 O O . TRP A 1 187 ? -6.326 -0.999 16.818 1.00 81.56 187 TRP A O 1
ATOM 1450 N N . LYS A 1 188 ? -5.419 -1.736 14.896 1.00 79.94 188 LYS A N 1
ATOM 1451 C CA . LYS A 1 188 ? -4.106 -1.105 15.123 1.00 79.94 188 LYS A CA 1
ATOM 1452 C C . LYS A 1 188 ? -4.062 0.382 14.763 1.00 79.94 188 LYS A C 1
ATOM 1454 O O . LYS A 1 188 ? -3.231 1.102 15.319 1.00 79.94 188 LYS A O 1
ATOM 1459 N N . SER A 1 189 ? -4.991 0.849 13.933 1.00 74.75 189 SER A N 1
ATOM 1460 C CA . SER A 1 189 ? -5.126 2.244 13.497 1.00 74.75 189 SER A CA 1
ATOM 1461 C C . SER A 1 189 ? -6.597 2.684 13.451 1.00 74.75 189 SER A C 1
ATOM 1463 O O . SER A 1 189 ? -7.504 1.853 13.390 1.00 74.75 189 SER A O 1
ATOM 1465 N N . ALA A 1 190 ? -6.830 3.998 13.501 1.00 74.12 190 ALA A N 1
ATOM 1466 C CA . ALA A 1 190 ? -8.138 4.619 13.301 1.00 74.12 190 ALA A CA 1
ATOM 1467 C C . ALA A 1 190 ? -8.338 4.980 11.823 1.00 74.12 190 ALA A C 1
ATOM 1469 O O . ALA A 1 190 ? -8.208 6.140 11.434 1.00 74.12 190 ALA A O 1
ATOM 1470 N N . SER A 1 191 ? -8.619 3.971 11.002 1.00 65.25 191 SER A N 1
ATOM 1471 C CA . SER A 1 191 ? -8.855 4.132 9.563 1.00 65.25 191 SER A CA 1
ATOM 1472 C C . SER A 1 191 ? -10.352 4.072 9.252 1.00 65.25 191 SER A C 1
ATOM 1474 O O . SER A 1 191 ? -11.029 3.134 9.672 1.00 65.25 191 SER A O 1
ATOM 1476 N N . THR A 1 192 ? -10.873 5.042 8.493 1.00 52.25 192 THR A N 1
ATOM 1477 C CA . THR A 1 192 ? -12.269 5.055 8.002 1.00 52.25 192 THR A CA 1
ATOM 1478 C C . THR A 1 192 ? -12.561 3.983 6.950 1.00 52.25 192 THR A C 1
ATOM 1480 O O . THR A 1 192 ? -13.716 3.770 6.602 1.00 52.25 192 THR A O 1
ATOM 1483 N N . THR A 1 193 ? -11.531 3.304 6.458 1.00 47.81 193 THR A N 1
ATOM 1484 C CA . THR A 1 193 ? -11.570 2.404 5.296 1.00 47.81 193 THR A CA 1
ATOM 1485 C C . THR A 1 193 ? -10.939 1.038 5.609 1.00 47.81 193 THR A C 1
ATOM 1487 O O . THR A 1 193 ? -10.468 0.326 4.733 1.00 47.81 193 THR A O 1
ATOM 1490 N N . GLY A 1 194 ? -10.954 0.654 6.892 1.00 49.12 194 GLY A N 1
ATOM 1491 C CA . GLY A 1 194 ? -10.478 -0.645 7.380 1.00 49.12 194 GLY A CA 1
ATOM 1492 C C . GLY A 1 194 ? -9.017 -0.593 7.825 1.00 49.12 194 GLY A C 1
ATOM 1493 O O . GLY A 1 194 ? -8.107 -0.528 7.009 1.00 49.12 194 GLY A O 1
ATOM 1494 N N . GLY A 1 195 ? -8.782 -0.571 9.141 1.00 54.97 195 GLY A N 1
ATOM 1495 C CA . GLY A 1 195 ? -7.431 -0.677 9.710 1.00 54.97 195 GLY A CA 1
ATOM 1496 C C . GLY A 1 195 ? -6.953 -2.132 9.789 1.00 54.97 195 GLY A C 1
ATOM 1497 O O . GLY A 1 195 ? -7.724 -3.054 9.554 1.00 54.97 195 GLY A O 1
ATOM 1498 N N . PHE A 1 196 ? -5.709 -2.375 10.205 1.00 54.84 196 PHE A N 1
ATOM 1499 C CA . PHE A 1 196 ? -5.243 -3.744 10.464 1.00 54.84 196 PHE A CA 1
ATOM 1500 C C . PHE A 1 196 ? -5.965 -4.351 11.681 1.00 54.84 196 PHE A C 1
ATOM 1502 O O . PHE A 1 196 ? -5.936 -3.782 12.787 1.00 54.84 196 PHE A O 1
ATOM 1509 N N . TYR A 1 197 ? -6.604 -5.509 11.485 1.00 69.19 197 TYR A N 1
ATOM 1510 C CA . TYR A 1 197 ? -7.277 -6.281 12.531 1.00 69.19 197 TYR A CA 1
ATOM 1511 C C . TYR A 1 197 ? -6.382 -7.435 13.018 1.00 69.19 197 TYR A C 1
ATOM 1513 O O . TYR A 1 197 ? -6.278 -8.458 12.351 1.00 69.19 197 TYR A O 1
ATOM 1521 N N . PRO A 1 198 ? -5.797 -7.347 14.226 1.00 72.81 198 PRO A N 1
ATOM 1522 C CA . PRO A 1 198 ? -4.882 -8.355 14.765 1.00 72.81 198 PRO A CA 1
ATOM 1523 C C . PRO A 1 198 ? -5.600 -9.601 15.322 1.00 72.81 198 PRO A C 1
ATOM 1525 O O . PRO A 1 198 ? -5.101 -10.227 16.253 1.00 72.81 198 PRO A O 1
ATOM 1528 N N . GLY A 1 199 ? -6.832 -9.900 14.898 1.00 75.88 199 GLY A N 1
ATOM 1529 C CA . GLY A 1 199 ? -7.605 -11.024 15.444 1.00 75.88 199 GLY A CA 1
ATOM 1530 C C . GLY A 1 199 ? -8.192 -10.809 16.851 1.00 75.88 199 GLY A C 1
ATOM 1531 O O . GLY A 1 199 ? -8.888 -11.684 17.364 1.00 75.88 199 GLY A O 1
ATOM 1532 N N . ARG A 1 200 ? -7.952 -9.657 17.495 1.00 89.31 200 ARG A N 1
ATOM 1533 C CA . ARG A 1 200 ? -8.392 -9.390 18.879 1.00 89.31 200 ARG A CA 1
ATOM 1534 C C . ARG A 1 200 ? -9.687 -8.593 18.933 1.00 89.31 200 ARG A C 1
ATOM 1536 O O . ARG A 1 200 ? -9.785 -7.541 18.307 1.00 89.31 200 ARG A O 1
ATOM 1543 N N . LYS A 1 201 ? -10.636 -9.025 19.767 1.00 92.56 201 LYS A N 1
ATOM 1544 C CA . LYS A 1 201 ? -11.914 -8.327 19.986 1.00 92.56 201 LYS A CA 1
ATOM 1545 C C . LYS A 1 201 ? -12.101 -7.893 21.433 1.00 92.56 201 LYS A C 1
ATOM 1547 O O . LYS A 1 201 ? -11.663 -8.580 22.353 1.00 92.56 201 LYS A O 1
ATOM 1552 N N . LEU A 1 202 ? -12.823 -6.794 21.634 1.00 96.12 202 LEU A N 1
ATOM 1553 C CA . LEU A 1 202 ? -13.332 -6.389 22.943 1.00 96.12 202 LEU A CA 1
ATOM 1554 C C . LEU A 1 202 ? -14.777 -6.864 23.084 1.00 96.12 202 LEU A C 1
ATOM 1556 O O . LEU A 1 202 ? -15.635 -6.503 22.278 1.00 96.12 202 LEU A O 1
ATOM 1560 N N . LYS A 1 203 ? -15.045 -7.704 24.087 1.00 97.44 203 LYS A N 1
ATOM 1561 C CA . LYS A 1 203 ? -16.367 -8.315 24.296 1.00 97.44 203 LYS A CA 1
ATOM 1562 C C . LYS A 1 203 ? -17.427 -7.257 24.606 1.00 97.44 203 LYS A C 1
ATOM 1564 O O . LYS A 1 203 ? -17.144 -6.259 25.274 1.00 97.44 203 LYS A O 1
ATOM 1569 N N . HIS A 1 204 ? -18.659 -7.506 24.170 1.00 96.88 204 HIS A N 1
ATOM 1570 C CA . HIS A 1 204 ? -19.817 -6.704 24.560 1.00 96.88 204 HIS A CA 1
ATOM 1571 C C . HIS A 1 204 ? -19.887 -6.510 26.086 1.00 96.88 204 HIS A C 1
ATOM 1573 O O . HIS A 1 204 ? -19.606 -7.429 26.853 1.00 96.88 204 HIS A O 1
ATOM 1579 N N . GLY A 1 205 ? -20.255 -5.304 26.523 1.00 96.38 205 GLY A N 1
ATOM 1580 C CA . GLY A 1 205 ? -20.416 -4.951 27.932 1.00 96.38 205 GLY A CA 1
ATOM 1581 C C . GLY A 1 205 ? -19.123 -4.536 28.635 1.00 96.38 205 GLY A C 1
ATOM 1582 O O . GLY A 1 205 ? -19.206 -3.896 29.683 1.00 96.38 205 GLY A O 1
ATOM 1583 N N . THR A 1 206 ? -17.951 -4.826 28.055 1.00 97.94 206 THR A N 1
ATOM 1584 C CA . THR A 1 206 ? -16.658 -4.380 28.600 1.00 97.94 206 THR A CA 1
ATOM 1585 C C . THR A 1 206 ? -16.482 -2.868 28.477 1.00 97.94 206 THR A C 1
ATOM 1587 O O . THR A 1 206 ? -17.110 -2.218 27.637 1.00 97.94 206 THR A O 1
ATOM 1590 N N . ARG A 1 207 ? -15.636 -2.308 29.344 1.00 98.06 207 ARG A N 1
ATOM 1591 C CA . ARG A 1 207 ? -15.399 -0.872 29.503 1.00 98.06 207 ARG A CA 1
ATOM 1592 C C . ARG A 1 207 ? -13.908 -0.576 29.412 1.00 98.06 207 ARG A C 1
ATOM 1594 O O . ARG A 1 207 ? -13.108 -1.314 29.979 1.00 98.06 207 ARG A O 1
ATOM 1601 N N . TRP A 1 208 ? -13.551 0.480 28.686 1.00 97.88 208 TRP A N 1
ATOM 1602 C CA . TRP A 1 208 ? -12.161 0.802 28.369 1.00 97.88 208 TRP A CA 1
ATOM 1603 C C . TRP A 1 208 ? -11.907 2.297 28.458 1.00 97.88 208 TRP A C 1
ATOM 1605 O O . TRP A 1 208 ? -12.696 3.090 27.942 1.00 97.88 208 TRP A O 1
ATOM 1615 N N . LYS A 1 209 ? -10.779 2.680 29.065 1.00 97.75 209 LYS A N 1
ATOM 1616 C CA . LYS A 1 209 ? -10.333 4.076 29.090 1.00 97.75 209 LYS A CA 1
ATOM 1617 C C . LYS A 1 209 ? -10.111 4.569 27.665 1.00 97.75 209 LYS A C 1
ATOM 1619 O O . LYS A 1 209 ? -9.473 3.888 26.869 1.00 97.75 209 LYS A O 1
ATOM 1624 N N . VAL A 1 210 ? -10.598 5.766 27.372 1.00 97.38 210 VAL A N 1
ATOM 1625 C CA . VAL A 1 210 ? -10.400 6.441 26.091 1.00 97.38 210 VAL A CA 1
ATOM 1626 C C . VAL A 1 210 ? -9.415 7.583 26.284 1.00 97.38 210 VAL A C 1
ATOM 1628 O O . VAL A 1 210 ? -9.554 8.364 27.223 1.00 97.38 210 VAL A O 1
ATOM 1631 N N . SER A 1 211 ? -8.420 7.653 25.399 1.00 95.56 211 SER A N 1
ATOM 1632 C CA . SER A 1 211 ? -7.392 8.710 25.379 1.00 95.56 211 SER A CA 1
ATOM 1633 C C . SER A 1 211 ? -7.484 9.632 24.160 1.00 95.56 211 SER A C 1
ATOM 1635 O O . SER A 1 211 ? -6.802 10.653 24.092 1.00 95.56 211 SER A O 1
ATOM 1637 N N . GLY A 1 212 ? -8.325 9.289 23.185 1.00 93.62 212 GLY A N 1
ATOM 1638 C CA . GLY A 1 212 ? -8.500 10.100 21.993 1.00 93.62 212 GLY A CA 1
ATOM 1639 C C . GLY A 1 212 ? -9.586 9.585 21.067 1.00 93.62 212 GLY A C 1
ATOM 1640 O O . GLY A 1 212 ? -10.080 8.465 21.221 1.00 93.62 212 GLY A O 1
ATOM 1641 N N . LYS A 1 213 ? -9.943 10.414 20.094 1.00 91.25 213 LYS A N 1
ATOM 1642 C CA . LYS A 1 213 ? -10.870 10.097 19.015 1.00 91.25 213 LYS A CA 1
ATOM 1643 C C . LYS A 1 213 ? -10.245 10.493 17.682 1.00 91.25 213 LYS A C 1
ATOM 1645 O O . LYS A 1 213 ? -9.646 11.556 17.578 1.00 91.25 213 LYS A O 1
ATOM 1650 N N . GLN A 1 214 ? -10.383 9.646 16.674 1.00 87.44 214 GLN A N 1
ATOM 1651 C CA . GLN A 1 214 ? -9.917 9.914 15.313 1.00 87.44 214 GLN A CA 1
ATOM 1652 C C . GLN A 1 214 ? -10.811 9.137 14.353 1.00 87.44 214 GLN A C 1
ATOM 1654 O O . GLN A 1 214 ? -11.102 7.978 14.632 1.00 87.44 214 GLN A O 1
ATOM 1659 N N . ASN A 1 215 ? -11.255 9.735 13.242 1.00 81.94 215 ASN A N 1
ATOM 1660 C CA . ASN A 1 215 ? -11.933 8.999 12.162 1.00 81.94 215 ASN A CA 1
ATOM 1661 C C . ASN A 1 215 ? -13.160 8.170 12.600 1.00 81.94 215 ASN A C 1
ATOM 1663 O O . ASN A 1 215 ? -13.451 7.116 12.047 1.00 81.94 215 ASN A O 1
ATOM 1667 N N . GLY A 1 216 ? -13.872 8.613 13.643 1.00 86.38 216 GLY A N 1
ATOM 1668 C CA . GLY A 1 216 ? -14.993 7.860 14.221 1.00 86.38 216 GLY A CA 1
ATOM 1669 C C . GLY A 1 216 ? -14.590 6.692 15.134 1.00 86.38 216 GLY A C 1
ATOM 1670 O O . GLY A 1 216 ? -15.467 5.995 15.637 1.00 86.38 216 GLY A O 1
ATOM 1671 N N . PHE A 1 217 ? -13.299 6.498 15.408 1.00 92.06 217 PHE A N 1
ATOM 1672 C CA . PHE A 1 217 ? -12.754 5.522 16.353 1.00 92.06 217 PHE A CA 1
ATOM 1673 C C . PHE A 1 217 ? -12.377 6.162 17.689 1.00 92.06 217 PHE A C 1
ATOM 1675 O O . PHE A 1 217 ? -11.955 7.317 17.741 1.00 92.06 217 PHE A O 1
ATOM 1682 N N . TYR A 1 218 ? -12.450 5.373 18.761 1.00 95.44 218 TYR A N 1
ATOM 1683 C CA . TYR A 1 218 ? -11.896 5.708 20.072 1.00 95.44 218 TYR A CA 1
ATOM 1684 C C . TYR A 1 218 ? -10.569 4.989 20.307 1.00 95.44 218 TYR A C 1
ATOM 1686 O O . TYR A 1 218 ? -10.462 3.780 20.085 1.00 95.44 218 TYR A O 1
ATOM 1694 N N . ARG A 1 219 ? -9.570 5.724 20.804 1.00 95.25 219 ARG A N 1
ATOM 1695 C CA . ARG A 1 219 ? -8.271 5.185 21.212 1.00 95.25 219 ARG A CA 1
ATOM 1696 C C . ARG A 1 219 ? -8.360 4.617 22.618 1.00 95.25 219 ARG A C 1
ATOM 1698 O O . ARG A 1 219 ? -8.468 5.380 23.578 1.00 95.25 219 ARG A O 1
ATOM 1705 N N . VAL A 1 220 ? -8.239 3.301 22.739 1.00 96.44 220 VAL A N 1
ATOM 1706 C CA . VAL A 1 220 ? -8.324 2.583 24.025 1.00 96.44 220 VAL A CA 1
ATOM 1707 C C . VAL A 1 220 ? -6.973 2.071 24.535 1.00 96.44 220 VAL A C 1
ATOM 1709 O O . VAL A 1 220 ? -6.889 1.491 25.612 1.00 96.44 220 VAL A O 1
ATOM 1712 N N . GLY A 1 221 ? -5.897 2.323 23.782 1.00 92.38 221 GLY A N 1
ATOM 1713 C CA . GLY A 1 221 ? -4.522 2.006 24.164 1.00 92.38 221 GLY A CA 1
ATOM 1714 C C . GLY A 1 221 ? -3.494 2.456 23.119 1.00 92.38 221 GLY A C 1
ATOM 1715 O O . GLY A 1 221 ? -3.787 3.255 22.221 1.00 92.38 221 GLY A O 1
ATOM 1716 N N . LYS A 1 222 ? -2.256 1.957 23.219 1.00 85.75 222 LYS A N 1
ATOM 1717 C CA . LYS A 1 222 ? -1.215 2.198 22.203 1.00 85.75 222 LYS A CA 1
ATOM 1718 C C . LYS A 1 222 ? -1.523 1.365 20.958 1.00 85.75 222 LYS A C 1
ATOM 1720 O O . LYS A 1 222 ? -1.504 0.139 21.025 1.00 85.75 222 LYS A O 1
ATOM 1725 N N . ASN A 1 223 ? -1.779 2.031 19.830 1.00 79.31 223 ASN A N 1
ATOM 1726 C CA . ASN A 1 223 ? -2.157 1.400 18.558 1.00 79.31 223 ASN A CA 1
ATOM 1727 C C . ASN A 1 223 ? -3.332 0.429 18.755 1.00 79.31 223 ASN A C 1
ATOM 1729 O O . ASN A 1 223 ? -3.249 -0.744 18.394 1.00 79.31 223 ASN A O 1
ATOM 1733 N N . GLN A 1 224 ? -4.363 0.900 19.457 1.00 91.00 224 GLN A N 1
ATOM 1734 C CA . GLN A 1 224 ? -5.546 0.135 19.829 1.00 91.00 224 GLN A CA 1
ATOM 1735 C C . GLN A 1 224 ? -6.766 1.037 19.703 1.00 91.00 224 GLN A C 1
ATOM 1737 O O . GLN A 1 224 ? -6.923 2.001 20.461 1.00 91.00 224 GLN A O 1
ATOM 1742 N N . TRP A 1 225 ? -7.608 0.706 18.735 1.00 92.75 225 TRP A N 1
ATOM 1743 C CA . TRP A 1 225 ? -8.731 1.523 18.312 1.00 92.75 225 TRP A CA 1
ATOM 1744 C C . TRP A 1 225 ? -9.989 0.677 18.192 1.00 92.75 225 TRP A C 1
ATOM 1746 O O . TRP A 1 225 ? -9.938 -0.471 17.758 1.00 92.75 225 TRP A O 1
ATOM 1756 N N . ILE A 1 226 ? -11.126 1.251 18.565 1.00 93.94 226 ILE A N 1
ATOM 1757 C CA . ILE A 1 226 ? -12.446 0.639 18.393 1.00 93.94 226 ILE A CA 1
ATOM 1758 C C . ILE A 1 226 ? -13.355 1.593 17.637 1.00 93.94 226 ILE A C 1
ATOM 1760 O O . ILE A 1 226 ? -13.269 2.805 17.823 1.00 93.94 226 ILE A O 1
ATOM 1764 N N . GLN A 1 227 ? -14.231 1.057 16.795 1.00 91.56 227 GLN A N 1
ATOM 1765 C CA . GLN A 1 227 ? -15.168 1.877 16.036 1.00 91.56 227 GLN A CA 1
ATOM 1766 C C . GLN A 1 227 ? -16.234 2.438 16.987 1.00 91.56 227 GLN A C 1
ATOM 1768 O O . GLN A 1 227 ? -16.938 1.687 17.664 1.00 91.56 227 GLN A O 1
ATOM 1773 N N . GLY A 1 228 ? -16.333 3.766 17.061 1.00 91.69 228 GLY A N 1
ATOM 1774 C CA . GLY A 1 228 ? -17.164 4.472 18.036 1.00 91.69 228 GLY A CA 1
ATOM 1775 C C . GLY A 1 228 ? -18.658 4.202 17.882 1.00 91.69 228 GLY A C 1
ATOM 1776 O O . GLY A 1 228 ? -19.376 4.252 18.871 1.00 91.69 228 GLY A O 1
ATOM 1777 N N . ALA A 1 229 ? -19.113 3.814 16.686 1.00 92.31 229 ALA A N 1
ATOM 1778 C CA . ALA A 1 229 ? -20.496 3.401 16.431 1.00 92.31 229 ALA A CA 1
ATOM 1779 C C . ALA A 1 229 ? -20.953 2.201 17.289 1.00 92.31 229 ALA A C 1
ATOM 1781 O O . ALA A 1 229 ? -22.146 2.022 17.510 1.00 92.31 229 ALA A O 1
ATOM 1782 N N . TYR A 1 230 ? -20.014 1.397 17.800 1.00 94.81 230 TYR A N 1
ATOM 1783 C CA . TYR A 1 230 ? -20.288 0.242 18.663 1.00 94.81 230 TYR A CA 1
ATOM 1784 C C . TYR A 1 230 ? -19.900 0.486 20.125 1.00 94.81 230 TYR A C 1
ATOM 1786 O O . TYR A 1 230 ? -19.666 -0.458 20.888 1.00 94.81 230 TYR A O 1
ATOM 1794 N N . ALA A 1 231 ? -19.775 1.749 20.530 1.00 96.00 231 ALA A N 1
ATOM 1795 C CA . ALA A 1 231 ? -19.417 2.116 21.886 1.00 96.00 231 ALA A CA 1
ATOM 1796 C C . ALA A 1 231 ? -20.278 3.269 22.405 1.00 96.00 231 ALA A C 1
ATOM 1798 O O . ALA A 1 231 ? -20.467 4.282 21.742 1.00 96.00 231 ALA A O 1
ATOM 1799 N N . SER A 1 232 ? -20.735 3.140 23.648 1.00 96.75 232 SER A N 1
ATOM 1800 C CA . SER A 1 232 ? -21.281 4.262 24.406 1.00 96.75 232 SER A CA 1
ATOM 1801 C C . SER A 1 232 ? -20.135 4.939 25.147 1.00 96.75 232 SER A C 1
ATOM 1803 O O . SER A 1 232 ? -19.494 4.309 25.991 1.00 96.75 232 SER A O 1
ATOM 1805 N N . TYR A 1 233 ? -19.885 6.210 24.848 1.00 96.56 233 TYR A N 1
ATOM 1806 C CA . TYR A 1 233 ? -18.838 7.001 25.489 1.00 96.56 233 TYR A CA 1
ATOM 1807 C C . TYR A 1 233 ? -19.377 7.819 26.671 1.00 96.56 233 TYR A C 1
ATOM 1809 O O . TYR A 1 233 ? -20.468 8.379 26.588 1.00 96.56 233 TYR A O 1
ATOM 1817 N N . LYS A 1 234 ? -18.596 7.914 27.751 1.00 96.12 234 LYS A N 1
ATOM 1818 C CA . LYS A 1 234 ? -18.836 8.801 28.897 1.00 96.12 234 LYS A CA 1
ATOM 1819 C C . LYS A 1 234 ? -17.540 9.530 29.249 1.00 96.12 234 LYS A C 1
ATOM 1821 O O . LYS A 1 234 ? -16.531 8.871 29.485 1.00 96.12 234 LYS A O 1
ATOM 1826 N N . SER A 1 235 ? -17.561 10.861 29.287 1.00 93.38 235 SER A N 1
ATOM 1827 C CA . SER A 1 235 ? -16.421 11.666 29.745 1.00 93.38 235 SER A CA 1
ATOM 1828 C C . SER A 1 235 ? -16.245 11.588 31.261 1.00 93.38 235 SER A C 1
ATOM 1830 O O . SER A 1 235 ? -17.213 11.350 31.991 1.00 93.38 235 SER A O 1
ATOM 1832 N N . TYR A 1 236 ? -15.017 11.831 31.713 1.00 84.62 236 TYR A N 1
ATOM 1833 C CA . TYR A 1 236 ? -14.699 12.139 33.107 1.00 84.62 236 TYR A CA 1
ATOM 1834 C C . TYR A 1 236 ? -13.976 13.475 33.184 1.00 84.62 236 TYR A C 1
ATOM 1836 O O . TYR A 1 236 ? -13.240 13.782 32.216 1.00 84.62 236 TYR A O 1
#

Sequence (236 aa):
MKKTIITFFTTILVLLASVPVSQSVNAAAESKEQSTPIVVIIEGHHYHAVLNDSVPAKQLAKRLPLTLKFSAMAQGIDEKISDLEKPLSTNGTPVGADPNPGDIAYWSPQPRLVLYWGDVGYYPGIHLLGKFTETDRAEAIKALRDQNTDFNVQILKDNPSSPVNTVTPLRGEAKIVYKKGYGVNLWKSASTTGGFYPGRKLKHGTRWKVSGKQNGFYRVGKNQWIQGAYASYKSY

Foldseek 3Di:
DDDDDDDDDDDDDDDDDDDPPPPPPPPPPPDPFDWFWKWKAFPLDTFIKIFGPFQQLVVVQVPPFDKFWWDDPDPPAQKIKTADPDATDRPPFDQKDFDAQFWWWAAPVGGMIMHGLHGDGIDGRTGTGIGTDPLRRNVVSVSSVPDPGITMMTMHGPDCPDPQNDWAFAWWKWAFADDAPDFFFWFLGLDLRDGRGPVDGDHHGDMATFGTDGNQWTDRDNSTITRVVRIDTDHD